Protein AF-A0A382TIU7-F1 (afdb_monomer)

Organism: NCBI:txid408172

Mean predicted aligned error: 15.97 Å

Foldseek 3Di:
DDDDDPVVVVVCCVPFVKDKWWDFDQAKAFKKWAADPNHQWDWDWDAACVADVNHHIAIWTWTWMDAHNDIDITIGGPQACVQQVLCCVQQVDRGNVCQCVRDPDDPCQVVRRMDGSHPDIDHGGDTPDIDMCTCLSVDDDPPPCVVPDPDDAFDWDKDWLPCVQVQCVLLVPDFPDRPPDTGIDIFGFHFWAFKKKAWAADPLQVVQPADQPLAGATFIDIRRHGGDDDPLSVLLNVLRVQCSVPSPRDRPPLFNHEHQDTCHHHPHIDHFHDLPDPSRPPSDIGTFGHHSNHHDRSRTD

pLDDT: mean 75.2, std 19.51, range [26.56, 97.56]

Sequence (301 aa):
GNLPGFGGRMLDKFLLGASHYRLESEGSGELFLILQNQGSFRITTENFPNGKFFVFPAAAREYMFEIGGKRHSLTVPAEFDLDMLLAKKFAGVDDLRDVPRIISQAAGFESFGRIRLSERTYKKGDVVIAFDVLLGDALFVDRMSYNFARPESGDPAVFRTAGIDEANEKLEIATGARIGEDKYYIKRLVGEPGDEMEIRVPDSIFTNGTDLRDGTPGILYRNGKPIEGVEAFRLNRERVEALAKNPEAPNSTNYPSYRAGGLLSNKSPLHIPGKTDADNPTGQNFYFAMGDNSPNSLDGR

Nearest PDB structures (foldseek):
  4p2i-assembly2_B  TM=2.806E-01  e=1.664E+00  Mus musculus
  1r8y-assembly2_G  TM=2.831E-01  e=1.980E+00  Mus musculus
  7zz3-assembly1_C  TM=2.062E-01  e=5.943E+00  Lactococcus lactis
  6skw-assembly2_BBB  TM=1.919E-01  e=6.671E+00  Legionella pneumophila 130b

Secondary structure (DSSP, 8-state):
-PPPPHHHHHHHHHHT-PEEEEEE-SSSEEEEEEPBTTBSEEEEEE-TTTSBTTTB-EEEEEEEEEETTEEEEEEEETTS-HHHHHHHHHHS-S-GGGHHHHSPPPTTTGGGTEEEEEEEEEPTT-EEEEEEE-TTTS----TTGGGTS---TT-EEEEE-TTHHHHHHHTT---SS---S--EEEEEEEE-TT-EEEEE--GGGGTTT---TT-EEEEEEETTEE--SSHHHHHHHHHHHHHHH-TT---SS----EEEBTTB-BT--EE---TT-TT-TT-----EEE-SS-S--TT--

Structure (mmCIF, N/CA/C/O backbone):
data_AF-A0A382TIU7-F1
#
_entry.id   AF-A0A382TIU7-F1
#
loop_
_atom_site.group_PDB
_atom_site.id
_atom_site.type_symbol
_atom_site.label_atom_id
_atom_site.label_alt_id
_atom_site.label_comp_id
_atom_site.label_asym_id
_atom_site.label_entity_id
_atom_site.label_seq_id
_atom_site.pdbx_PDB_ins_code
_atom_site.Cartn_x
_atom_site.Cartn_y
_atom_site.Cartn_z
_atom_site.occupancy
_atom_site.B_iso_or_equiv
_atom_site.auth_seq_id
_atom_site.auth_comp_id
_atom_site.auth_asym_id
_atom_site.auth_atom_id
_atom_site.pdbx_PDB_model_num
ATOM 1 N N . GLY A 1 1 ? -22.010 -4.975 6.156 1.00 33.16 1 GLY A N 1
ATOM 2 C CA . GLY A 1 1 ? -21.911 -6.351 5.634 1.00 33.16 1 GLY A CA 1
ATOM 3 C C . GLY A 1 1 ? -21.993 -7.313 6.797 1.00 33.16 1 GLY A C 1
ATOM 4 O O . GLY A 1 1 ? -21.501 -6.968 7.864 1.00 33.16 1 GLY A O 1
ATOM 5 N N . ASN A 1 2 ? -22.675 -8.448 6.630 1.00 32.03 2 ASN A N 1
ATOM 6 C CA . ASN A 1 2 ? -22.856 -9.447 7.688 1.00 32.03 2 ASN A CA 1
ATOM 7 C C . ASN A 1 2 ? -21.504 -9.971 8.193 1.00 32.03 2 ASN A C 1
ATOM 9 O O . ASN A 1 2 ? -20.653 -10.354 7.398 1.00 32.03 2 ASN A O 1
ATOM 13 N N . LEU A 1 3 ? -21.331 -9.977 9.516 1.00 32.97 3 LEU A N 1
ATOM 14 C CA . LEU A 1 3 ? -20.150 -10.512 10.193 1.00 32.97 3 LEU A CA 1
ATOM 15 C C . LEU A 1 3 ? -20.111 -12.046 10.063 1.00 32.97 3 LEU A C 1
ATOM 17 O O . LEU A 1 3 ? -21.148 -12.683 10.277 1.00 32.97 3 LEU A O 1
ATOM 21 N N . PRO A 1 4 ? -18.944 -12.662 9.805 1.00 36.84 4 PRO A N 1
ATOM 22 C CA . PRO A 1 4 ? -18.812 -14.112 9.824 1.00 36.84 4 PRO A CA 1
ATOM 23 C C . PRO A 1 4 ? -19.109 -14.684 11.221 1.00 36.84 4 PRO A C 1
ATOM 25 O O . PRO A 1 4 ? -18.678 -14.160 12.262 1.00 36.84 4 PRO A O 1
ATOM 28 N N . GLY A 1 5 ? -19.850 -15.795 11.247 1.00 40.91 5 GLY A N 1
ATOM 29 C CA . GLY A 1 5 ? -20.067 -16.597 12.453 1.00 40.91 5 GLY A CA 1
ATOM 30 C C . GLY A 1 5 ? -18.769 -17.231 12.969 1.00 40.91 5 GLY A C 1
ATOM 31 O O . GLY A 1 5 ? -17.744 -17.212 12.292 1.00 40.91 5 GLY A O 1
ATOM 32 N N . PHE A 1 6 ? -18.807 -17.820 14.168 1.00 37.22 6 PHE A N 1
ATOM 33 C CA . PHE A 1 6 ? -17.636 -18.422 14.829 1.00 37.22 6 PHE A CA 1
ATOM 34 C C . PHE A 1 6 ? -16.861 -19.412 13.932 1.00 37.22 6 PHE A C 1
ATOM 36 O O . PHE A 1 6 ? -15.635 -19.393 13.920 1.00 37.22 6 PHE A O 1
ATOM 43 N N . GLY A 1 7 ? -17.566 -20.210 13.119 1.00 34.44 7 GLY A N 1
ATOM 44 C CA . GLY A 1 7 ? -16.946 -21.134 12.159 1.00 34.44 7 GLY A CA 1
ATOM 45 C C . GLY A 1 7 ? -16.271 -20.453 10.961 1.00 34.44 7 GLY A C 1
ATOM 46 O O . GLY A 1 7 ? -15.216 -20.906 10.532 1.00 34.44 7 GLY A O 1
ATOM 47 N N . GLY A 1 8 ? -16.821 -19.335 10.470 1.00 37.81 8 GLY A N 1
ATOM 48 C CA . GLY A 1 8 ? -16.204 -18.546 9.394 1.00 37.81 8 GLY A CA 1
ATOM 49 C C . GLY A 1 8 ? -14.878 -17.932 9.838 1.00 37.81 8 GLY A C 1
ATOM 50 O O . GLY A 1 8 ? -13.877 -18.068 9.151 1.00 37.81 8 GLY A O 1
ATOM 51 N N . ARG A 1 9 ? -14.832 -17.413 11.072 1.00 42.81 9 ARG A N 1
ATOM 52 C CA . ARG A 1 9 ? -13.609 -16.846 11.668 1.00 42.81 9 ARG A CA 1
ATOM 53 C C . ARG A 1 9 ? -12.490 -17.871 11.849 1.00 42.81 9 ARG A C 1
ATOM 55 O O . ARG A 1 9 ? -11.323 -17.508 11.816 1.00 42.81 9 ARG A O 1
ATOM 62 N N . MET A 1 10 ? -12.819 -19.146 12.075 1.00 34.84 10 MET A N 1
ATOM 63 C CA . MET A 1 10 ? -11.805 -20.206 12.172 1.00 34.84 10 MET A CA 1
ATOM 64 C C . MET A 1 10 ? -11.241 -20.588 10.799 1.00 34.84 10 MET A C 1
ATOM 66 O O . MET A 1 10 ? -10.049 -20.867 10.703 1.00 34.84 10 MET A O 1
ATOM 70 N N . LEU A 1 11 ? -12.071 -20.560 9.751 1.00 33.12 11 LEU A N 1
ATOM 71 C CA . LEU A 1 11 ? -11.660 -20.783 8.362 1.00 33.12 11 LEU A CA 1
ATOM 72 C C . LEU A 1 11 ? -10.814 -19.621 7.824 1.00 33.12 11 LEU A C 1
ATOM 74 O O . LEU A 1 11 ? -9.735 -19.876 7.298 1.00 33.12 11 LEU A O 1
ATOM 78 N N . ASP A 1 12 ? -11.227 -18.370 8.040 1.00 38.69 12 ASP A N 1
ATOM 79 C CA . ASP A 1 12 ? -10.466 -17.172 7.642 1.00 38.69 12 ASP A CA 1
ATOM 80 C C . ASP A 1 12 ? -9.093 -17.122 8.340 1.00 38.69 12 ASP A C 1
ATOM 82 O O . ASP A 1 12 ? -8.070 -16.799 7.732 1.00 38.69 12 ASP A O 1
ATOM 86 N N . LYS A 1 13 ? -9.040 -17.550 9.607 1.00 41.19 13 LYS A N 1
ATOM 87 C CA . LYS A 1 13 ? -7.805 -17.647 10.395 1.00 41.19 13 LYS A CA 1
ATOM 88 C C . LYS A 1 13 ? -6.852 -18.753 9.917 1.00 41.19 13 LYS A C 1
ATOM 90 O O . LYS A 1 13 ? -5.644 -18.591 10.056 1.00 41.19 13 LYS A O 1
ATOM 95 N N . PHE A 1 14 ? -7.365 -19.854 9.356 1.00 35.41 14 PHE A N 1
ATOM 96 C CA . PHE A 1 14 ? -6.548 -20.971 8.848 1.00 35.41 14 PHE A CA 1
ATOM 97 C C . PHE A 1 14 ? -6.170 -20.845 7.364 1.00 35.41 14 PHE A C 1
ATOM 99 O O . PHE A 1 14 ? -5.117 -21.343 6.977 1.00 35.41 14 PHE A O 1
ATOM 106 N N . LEU A 1 15 ? -7.006 -20.204 6.540 1.00 34.53 15 LEU A N 1
ATOM 107 C CA . LEU A 1 15 ? -6.814 -20.105 5.086 1.00 34.53 15 LEU A CA 1
ATOM 108 C C . LEU A 1 15 ? -6.234 -18.757 4.629 1.00 34.53 15 LEU A C 1
ATOM 110 O O . LEU A 1 15 ? -5.548 -18.725 3.612 1.00 34.53 15 LEU A O 1
ATOM 114 N N . LEU A 1 16 ? -6.492 -17.658 5.354 1.00 39.84 16 LEU A N 1
ATOM 115 C CA . LEU A 1 16 ? -6.116 -16.290 4.948 1.00 39.84 16 LEU A CA 1
ATOM 116 C C . LEU A 1 16 ? -5.188 -15.580 5.951 1.00 39.84 16 LEU A C 1
ATOM 118 O O . LEU A 1 16 ? -4.720 -14.475 5.682 1.00 39.84 16 LEU A O 1
ATOM 122 N N . GLY A 1 17 ? -4.932 -16.187 7.117 1.00 47.62 17 GLY A N 1
ATOM 123 C CA . GLY A 1 17 ? -4.138 -15.582 8.190 1.00 47.62 17 GLY A CA 1
ATOM 124 C C . GLY A 1 17 ? -4.709 -14.247 8.694 1.00 47.62 17 GLY A C 1
ATOM 125 O O . GLY A 1 17 ? -3.966 -13.384 9.144 1.00 47.62 17 GLY A O 1
ATOM 126 N N . ALA A 1 18 ? -6.022 -14.038 8.594 1.00 52.44 18 ALA A N 1
ATOM 127 C CA . ALA A 1 18 ? -6.660 -12.810 9.052 1.00 52.44 18 ALA A CA 1
ATOM 128 C C . ALA A 1 18 ? -6.787 -12.779 10.586 1.00 52.44 18 ALA A C 1
ATOM 130 O O . ALA A 1 18 ? -7.303 -13.714 11.205 1.00 52.44 18 ALA A O 1
ATOM 131 N N . SER A 1 19 ? -6.348 -11.681 11.196 1.00 65.62 19 SER A N 1
ATOM 132 C CA . SER A 1 19 ? -6.574 -11.351 12.601 1.00 65.62 19 SER A CA 1
ATOM 133 C C . SER A 1 19 ? -7.703 -10.331 12.705 1.00 65.62 19 SER A C 1
ATOM 135 O O . SER A 1 19 ? -7.626 -9.239 12.149 1.00 65.62 19 SER A O 1
ATOM 137 N N . HIS A 1 20 ? -8.761 -10.686 13.429 1.00 69.31 20 HIS A N 1
ATOM 138 C CA . HIS A 1 20 ? -9.941 -9.841 13.594 1.00 69.31 20 HIS A CA 1
ATOM 139 C C . HIS A 1 20 ? -9.813 -8.980 14.852 1.00 69.31 20 HIS A C 1
ATOM 141 O O . HIS A 1 20 ? -9.749 -9.509 15.965 1.00 69.31 20 HIS A O 1
ATOM 147 N N . TYR A 1 21 ? -9.852 -7.662 14.687 1.00 81.56 21 TYR A N 1
ATOM 148 C CA . TYR A 1 21 ? -9.799 -6.694 15.777 1.00 81.56 21 TYR A CA 1
ATOM 149 C C . TYR A 1 21 ? -11.161 -6.051 15.957 1.00 81.56 21 TYR A C 1
ATOM 151 O O . TYR A 1 21 ? -11.836 -5.683 14.994 1.00 81.56 21 TYR A O 1
ATOM 159 N N . ARG A 1 22 ? -11.593 -5.920 17.212 1.00 83.19 22 ARG A N 1
ATOM 160 C CA . ARG A 1 22 ? -12.913 -5.390 17.542 1.00 83.19 22 ARG A CA 1
ATOM 161 C C . ARG A 1 22 ? -12.894 -4.687 18.888 1.00 83.19 22 ARG A C 1
ATOM 163 O O . ARG A 1 22 ? -12.402 -5.234 19.867 1.00 83.19 22 ARG A O 1
ATOM 170 N N . LEU A 1 23 ? -13.499 -3.508 18.926 1.00 85.94 23 LEU A N 1
ATOM 171 C CA . LEU A 1 23 ? -13.766 -2.737 20.129 1.00 85.94 23 LEU A CA 1
ATOM 172 C C . LEU A 1 23 ? -15.281 -2.601 20.291 1.00 85.94 23 LEU A C 1
ATOM 174 O O . LEU A 1 23 ? -15.938 -1.904 19.508 1.00 85.94 23 LEU A O 1
ATOM 178 N N . GLU A 1 24 ? -15.833 -3.281 21.291 1.00 88.38 24 GLU A N 1
ATOM 179 C CA . GLU A 1 24 ? -17.229 -3.126 21.696 1.00 88.38 24 GLU A CA 1
ATOM 180 C C . GLU A 1 24 ? -17.333 -2.169 22.877 1.00 88.38 24 GLU A C 1
ATOM 182 O O . GLU A 1 24 ? -16.531 -2.212 23.810 1.00 88.38 24 GLU A O 1
ATOM 187 N N . SER A 1 25 ? -18.345 -1.309 22.855 1.00 90.75 25 SER A N 1
ATOM 188 C CA . SER A 1 25 ? -18.559 -0.365 23.938 1.00 90.75 25 SER A CA 1
ATOM 189 C C . SER A 1 25 ? -19.109 -1.058 25.188 1.00 90.75 25 SER A C 1
ATOM 191 O O . SER A 1 25 ? -20.198 -1.630 25.183 1.00 90.75 25 SER A O 1
ATOM 193 N N . GLU A 1 26 ? -18.407 -0.935 26.312 1.00 93.69 26 GLU A N 1
ATOM 194 C CA . GLU A 1 26 ? -18.886 -1.419 27.622 1.00 93.69 26 GLU A CA 1
ATOM 195 C C . GLU A 1 26 ? -19.728 -0.388 28.395 1.00 93.69 26 GLU A C 1
ATOM 197 O O . GLU A 1 26 ? -20.305 -0.702 29.450 1.00 93.69 26 GLU A O 1
ATOM 202 N N . GLY A 1 27 ? -19.758 0.851 27.904 1.00 89.88 27 GLY A N 1
ATOM 203 C CA . GLY A 1 27 ? -20.474 1.996 28.463 1.00 89.88 27 GLY A CA 1
ATOM 204 C C . GLY A 1 27 ? -21.326 2.685 27.398 1.00 89.88 27 GLY A C 1
ATOM 205 O O . GLY A 1 27 ? -21.363 2.252 26.250 1.00 89.88 27 GLY A O 1
ATOM 206 N N . SER A 1 28 ? -22.032 3.750 27.770 1.00 94.94 28 SER A N 1
ATOM 207 C CA . SER A 1 28 ? -22.688 4.618 26.785 1.00 94.94 28 SER A CA 1
ATOM 208 C C . SER A 1 28 ? -22.073 6.006 26.871 1.00 94.94 28 SER A C 1
ATOM 210 O O . SER A 1 28 ? -21.989 6.560 27.965 1.00 94.94 28 SER A O 1
ATOM 212 N N . GLY A 1 29 ? -21.603 6.544 25.751 1.00 93.25 29 GLY A N 1
ATOM 213 C CA . GLY A 1 29 ? -20.874 7.807 25.724 1.00 93.25 29 GLY A CA 1
ATOM 214 C C . GLY A 1 29 ? -20.126 8.049 24.419 1.00 93.25 29 GLY A C 1
ATOM 215 O O . GLY A 1 29 ? -20.227 7.279 23.466 1.00 93.25 29 GLY A O 1
ATOM 216 N N . GLU A 1 30 ? -19.399 9.155 24.381 1.00 93.56 30 GLU A N 1
ATOM 217 C CA . GLU A 1 30 ? -18.542 9.543 23.259 1.00 93.56 30 GLU A CA 1
ATOM 218 C C . GLU A 1 30 ? -17.249 8.720 23.249 1.00 93.56 30 GLU A C 1
ATOM 220 O O . GLU A 1 30 ? -16.850 8.174 24.279 1.00 93.56 30 GLU A O 1
ATOM 225 N N . LEU A 1 31 ? -16.612 8.629 22.080 1.00 93.88 31 LEU A N 1
ATOM 226 C CA . LEU A 1 31 ? -15.366 7.892 21.888 1.00 93.88 31 LEU A CA 1
ATOM 227 C C . LEU A 1 31 ? -14.157 8.822 21.996 1.00 93.88 31 LEU A C 1
ATOM 229 O O . LEU A 1 31 ? -13.984 9.726 21.171 1.00 93.88 31 LEU A O 1
ATOM 233 N N . PHE A 1 32 ? -13.278 8.513 22.942 1.00 94.62 32 PHE A N 1
ATOM 234 C CA . PHE A 1 32 ? -11.986 9.168 23.100 1.00 94.62 32 PHE A CA 1
ATOM 235 C C . PHE A 1 32 ? -10.843 8.173 22.913 1.00 94.62 32 PHE A C 1
ATOM 237 O O . PHE A 1 32 ? -10.935 7.031 23.357 1.00 94.62 32 PHE A O 1
ATOM 244 N N . LEU A 1 33 ? -9.752 8.630 22.308 1.00 95.19 33 LEU A N 1
ATOM 245 C CA . LEU A 1 33 ? -8.437 8.007 22.396 1.00 95.19 33 LEU A CA 1
ATOM 246 C C . LEU A 1 33 ? -7.670 8.643 23.560 1.00 95.19 33 LEU A C 1
ATOM 248 O O . LEU A 1 33 ? -7.604 9.866 23.669 1.00 95.19 33 LEU A O 1
ATOM 252 N N . ILE A 1 34 ? -7.088 7.820 24.424 1.00 94.25 34 ILE A N 1
ATOM 253 C CA . ILE A 1 34 ? -6.226 8.243 25.526 1.00 94.25 34 ILE A CA 1
ATOM 254 C C . ILE A 1 34 ? -4.780 8.237 25.024 1.00 94.25 34 ILE A C 1
ATOM 256 O O . ILE A 1 34 ? -4.249 7.193 24.647 1.00 94.25 34 ILE A O 1
ATOM 260 N N . LEU A 1 35 ? -4.139 9.401 25.063 1.00 90.75 35 LEU A N 1
ATOM 261 C CA . LEU A 1 35 ? -2.729 9.572 24.750 1.00 90.75 35 LEU A CA 1
ATOM 262 C C . LEU A 1 35 ? -1.857 8.992 25.868 1.00 90.75 35 LEU A C 1
ATOM 264 O O . LEU A 1 35 ? -2.116 9.174 27.060 1.00 90.75 35 LEU A O 1
ATOM 268 N N . GLN A 1 36 ? -0.799 8.297 25.472 1.00 86.25 36 GLN A N 1
ATOM 269 C CA . GLN A 1 36 ? 0.123 7.576 26.340 1.00 86.25 36 GLN A CA 1
ATOM 270 C C . GLN A 1 36 ? 1.542 8.089 26.079 1.00 86.25 36 GLN A C 1
ATOM 272 O O . GLN A 1 36 ? 2.023 8.003 24.956 1.00 86.25 36 GLN A O 1
ATOM 277 N N . ASN A 1 37 ? 2.220 8.637 27.096 1.00 71.19 37 ASN A N 1
ATOM 278 C CA . ASN A 1 37 ? 3.602 9.144 26.997 1.00 71.19 37 ASN A CA 1
ATOM 279 C C . ASN A 1 37 ? 3.863 10.043 25.763 1.00 71.19 37 ASN A C 1
ATOM 281 O O . ASN A 1 37 ? 4.857 9.863 25.069 1.00 71.19 37 ASN A O 1
ATOM 285 N N . GLN A 1 38 ? 2.970 11.009 25.502 1.00 66.25 38 GLN A N 1
ATOM 286 C CA . GLN A 1 38 ? 2.997 11.923 24.340 1.00 66.25 38 GLN A CA 1
ATOM 287 C C . GLN A 1 38 ? 2.706 11.286 22.961 1.00 66.25 38 GLN A C 1
ATOM 289 O O . GLN A 1 38 ? 2.796 11.979 21.952 1.00 66.25 38 GLN A O 1
ATOM 294 N N . GLY A 1 39 ? 2.302 10.014 22.905 1.00 83.75 39 GLY A N 1
ATOM 295 C CA . GLY A 1 39 ? 1.850 9.326 21.691 1.00 83.75 39 GLY A CA 1
ATOM 296 C C . GLY A 1 39 ? 0.434 8.754 21.812 1.00 83.75 39 GLY A C 1
ATOM 297 O O . GLY A 1 39 ? -0.245 8.921 22.823 1.00 83.75 39 GLY A O 1
ATOM 298 N N . SER A 1 40 ? -0.023 8.066 20.772 1.00 88.56 40 SER A N 1
ATOM 299 C CA . SER A 1 40 ? -1.347 7.428 20.664 1.00 88.56 40 SER A CA 1
ATOM 300 C C . SER A 1 40 ? -1.408 6.015 21.267 1.00 88.56 40 SER A C 1
ATOM 302 O O . SER A 1 40 ? -2.490 5.522 21.593 1.00 88.56 40 SER A O 1
ATOM 304 N N . PHE A 1 41 ? -0.257 5.372 21.475 1.00 92.06 41 PHE A N 1
ATOM 305 C CA . PHE A 1 41 ? -0.140 3.994 21.953 1.00 92.06 41 PHE A CA 1
ATOM 306 C C . PHE A 1 41 ? 1.041 3.808 22.912 1.00 92.06 41 PHE A C 1
ATOM 308 O O . PHE A 1 41 ? 1.964 4.623 22.961 1.00 92.06 41 PHE A O 1
ATOM 315 N N . ARG A 1 42 ? 1.054 2.681 23.632 1.00 90.75 42 ARG A N 1
ATOM 316 C CA . ARG A 1 42 ? 2.261 2.153 24.286 1.00 90.75 42 ARG A CA 1
ATOM 317 C C . ARG A 1 42 ? 2.770 0.919 23.552 1.00 90.75 42 ARG A C 1
ATOM 319 O O . ARG A 1 42 ? 1.979 0.128 23.045 1.00 90.75 42 ARG A O 1
ATOM 326 N N . ILE A 1 43 ? 4.087 0.741 23.516 1.00 84.75 43 ILE A N 1
ATOM 327 C CA . ILE A 1 43 ? 4.688 -0.497 23.013 1.00 84.75 43 ILE A CA 1
ATOM 328 C C . ILE A 1 43 ? 4.520 -1.575 24.085 1.00 84.75 43 ILE A C 1
ATOM 330 O O . ILE A 1 43 ? 4.863 -1.367 25.249 1.00 84.75 43 ILE A O 1
ATOM 334 N N . THR A 1 44 ? 3.989 -2.720 23.680 1.00 83.19 44 THR A N 1
ATOM 335 C CA . THR A 1 44 ? 3.841 -3.922 24.496 1.00 83.19 44 THR A CA 1
ATOM 336 C C . THR A 1 44 ? 4.411 -5.130 23.751 1.00 83.19 44 THR A C 1
ATOM 338 O O . THR A 1 44 ? 4.892 -5.022 22.621 1.00 83.19 44 THR A O 1
ATOM 341 N N . THR A 1 45 ? 4.413 -6.287 24.400 1.00 78.00 45 THR A N 1
ATOM 342 C CA . THR A 1 45 ? 4.799 -7.561 23.791 1.00 78.00 45 THR A CA 1
ATOM 343 C C . THR A 1 45 ? 3.645 -8.539 23.933 1.00 78.00 45 THR A C 1
ATOM 345 O O . THR A 1 45 ? 3.230 -8.841 25.052 1.00 78.00 45 THR A O 1
ATOM 348 N N . GLU A 1 46 ? 3.126 -9.040 22.814 1.00 68.38 46 GLU A N 1
ATOM 349 C CA . GLU A 1 46 ? 2.147 -10.123 22.830 1.00 68.38 46 GLU A CA 1
ATOM 350 C C . GLU A 1 46 ? 2.859 -11.473 22.876 1.00 68.38 46 GLU A C 1
ATOM 352 O O . GLU A 1 46 ? 3.737 -11.768 22.065 1.00 68.38 46 GLU A O 1
ATOM 357 N N . ASN A 1 47 ? 2.468 -12.295 23.848 1.00 59.56 47 ASN A N 1
ATOM 358 C CA . ASN A 1 47 ? 2.909 -13.677 24.006 1.00 59.56 47 ASN A CA 1
ATOM 359 C C . ASN A 1 47 ? 1.799 -14.631 23.544 1.00 59.56 47 ASN A C 1
ATOM 361 O O . ASN A 1 47 ? 0.699 -14.204 23.192 1.00 59.56 47 ASN A O 1
ATOM 365 N N . PHE A 1 48 ? 2.071 -15.935 23.557 1.00 42.31 48 PHE A N 1
ATOM 366 C CA . PHE A 1 48 ? 1.084 -16.976 23.255 1.00 42.31 48 PHE A CA 1
ATOM 367 C C . PHE A 1 48 ? -0.295 -16.701 23.907 1.00 42.31 48 PHE A C 1
ATOM 369 O O . PHE A 1 48 ? -0.334 -16.427 25.110 1.00 42.31 48 PHE A O 1
ATOM 376 N N . PRO A 1 49 ? -1.426 -16.820 23.177 1.00 44.38 49 PRO A N 1
ATOM 377 C CA . PRO A 1 49 ? -1.558 -17.220 21.771 1.00 44.38 49 PRO A CA 1
ATOM 378 C C . PRO A 1 49 ? -1.493 -16.047 20.777 1.00 44.38 49 PRO A C 1
ATOM 380 O O . PRO A 1 49 ? -1.541 -16.279 19.578 1.00 44.38 49 PRO A O 1
ATOM 383 N N . ASN A 1 50 ? -1.403 -14.803 21.242 1.00 51.25 50 ASN A N 1
ATOM 384 C CA . ASN A 1 50 ? -1.447 -13.618 20.376 1.00 51.25 50 ASN A CA 1
ATOM 385 C C . ASN A 1 50 ? -0.060 -13.201 19.862 1.00 51.25 50 ASN A C 1
ATOM 387 O O . ASN A 1 50 ? 0.062 -12.333 19.008 1.00 51.25 50 ASN A O 1
ATOM 391 N N . GLY A 1 51 ? 0.993 -13.851 20.358 1.00 42.19 51 GLY A N 1
ATOM 392 C CA . GLY A 1 51 ? 2.335 -13.731 19.813 1.00 42.19 51 GLY A CA 1
ATOM 393 C C . GLY A 1 51 ? 2.400 -14.172 18.351 1.00 42.19 51 GLY A C 1
ATOM 394 O O . GLY A 1 51 ? 1.561 -14.915 17.834 1.00 42.19 51 GLY A O 1
ATOM 395 N N . LYS A 1 52 ? 3.450 -13.737 17.670 1.00 41.97 52 LYS A N 1
ATOM 396 C CA . LYS A 1 52 ? 3.704 -14.056 16.274 1.00 41.97 52 LYS A CA 1
ATOM 397 C C . LYS A 1 52 ? 3.737 -15.573 16.036 1.00 41.97 52 LYS A C 1
ATOM 399 O O . LYS A 1 52 ? 4.363 -16.328 16.783 1.00 41.97 52 LYS A O 1
ATOM 404 N N . PHE A 1 53 ? 3.061 -16.013 14.972 1.00 43.38 53 PHE A N 1
ATOM 405 C CA . PHE A 1 53 ? 2.833 -17.430 14.643 1.00 43.38 53 PHE A CA 1
ATOM 406 C C . PHE A 1 53 ? 2.214 -18.253 15.782 1.00 43.38 53 PHE A C 1
ATOM 408 O O . PHE A 1 53 ? 2.385 -19.467 15.813 1.00 43.38 53 PHE A O 1
ATOM 415 N N . PHE A 1 54 ? 1.515 -17.613 16.724 1.00 41.34 54 PHE A N 1
ATOM 416 C CA . PHE A 1 54 ? 0.979 -18.249 17.926 1.00 41.34 54 PHE A CA 1
ATOM 417 C C . PHE A 1 54 ? 2.053 -18.867 18.828 1.00 41.34 54 PHE A C 1
ATOM 419 O O . PHE A 1 54 ? 1.703 -19.711 19.634 1.00 41.34 54 PHE A O 1
ATOM 426 N N . VAL A 1 55 ? 3.342 -18.516 18.708 1.00 38.44 55 VAL A N 1
ATOM 427 C CA . VAL A 1 55 ? 4.428 -19.166 19.482 1.00 38.44 55 VAL A CA 1
ATOM 428 C C . VAL A 1 55 ? 5.520 -18.185 19.923 1.00 38.44 55 VAL A C 1
ATOM 430 O O . VAL A 1 55 ? 6.058 -18.330 21.019 1.00 38.44 55 VAL A O 1
ATOM 433 N N . PHE A 1 56 ? 5.837 -17.167 19.121 1.00 44.75 56 PHE A N 1
ATOM 434 C CA . PHE A 1 56 ? 6.924 -16.230 19.413 1.00 44.75 56 PHE A CA 1
ATOM 435 C C . PHE A 1 56 ? 6.398 -14.918 20.003 1.00 44.75 56 PHE A C 1
ATOM 437 O O . PHE A 1 56 ? 5.444 -14.359 19.464 1.00 44.75 56 PHE A O 1
ATOM 444 N N . PRO A 1 57 ? 7.028 -14.373 21.056 1.00 54.88 57 PRO A N 1
ATOM 445 C CA . PRO A 1 57 ? 6.752 -13.013 21.500 1.00 54.88 57 PRO A CA 1
ATOM 446 C C . PRO A 1 57 ? 6.894 -12.010 20.346 1.00 54.88 57 PRO A C 1
ATOM 448 O O . PRO A 1 57 ? 7.862 -12.077 19.584 1.00 54.88 57 PRO A O 1
ATOM 451 N N . ALA A 1 58 ? 5.942 -11.088 20.209 1.00 63.66 58 ALA A N 1
ATOM 452 C CA . ALA A 1 58 ? 5.936 -10.079 19.150 1.00 63.66 58 ALA A CA 1
ATOM 453 C C . ALA A 1 58 ? 5.701 -8.680 19.712 1.00 63.66 58 ALA A C 1
ATOM 455 O O . ALA A 1 58 ? 4.907 -8.505 20.635 1.00 63.66 58 ALA A O 1
ATOM 456 N N . ALA A 1 59 ? 6.386 -7.684 19.148 1.00 74.19 59 ALA A N 1
ATOM 457 C CA . ALA A 1 59 ? 6.110 -6.296 19.481 1.00 74.19 59 ALA A CA 1
ATOM 458 C C . ALA A 1 59 ? 4.693 -5.937 19.023 1.00 74.19 59 ALA A C 1
ATOM 460 O O . ALA A 1 59 ? 4.294 -6.239 17.900 1.00 74.19 59 ALA A O 1
ATOM 461 N N . ALA A 1 60 ? 3.958 -5.259 19.891 1.00 83.38 60 ALA A N 1
ATOM 462 C CA . ALA A 1 60 ? 2.609 -4.806 19.621 1.00 83.38 60 ALA A CA 1
ATOM 463 C C . ALA A 1 60 ? 2.425 -3.374 20.120 1.00 83.38 60 ALA A C 1
ATOM 465 O O . ALA A 1 60 ? 3.158 -2.892 20.989 1.00 83.38 60 ALA A O 1
ATOM 466 N N . ARG A 1 61 ? 1.439 -2.684 19.562 1.00 88.62 61 ARG A N 1
ATOM 467 C CA . ARG A 1 61 ? 1.000 -1.367 20.016 1.00 88.62 61 ARG A CA 1
ATOM 468 C C . ARG A 1 61 ? -0.326 -1.523 20.724 1.00 88.62 61 ARG A C 1
ATOM 470 O O . ARG A 1 61 ? -1.269 -2.086 20.176 1.00 88.62 61 ARG A O 1
ATOM 477 N N . GLU A 1 62 ? -0.398 -1.019 21.943 1.00 93.88 62 GLU A N 1
ATOM 478 C CA . GLU A 1 62 ? -1.626 -1.013 22.718 1.00 93.88 62 GLU A CA 1
ATOM 479 C C . GLU A 1 62 ? -2.209 0.390 22.787 1.00 93.88 62 GLU A C 1
ATOM 481 O O . GLU A 1 62 ? -1.592 1.330 23.300 1.00 93.88 62 GLU A O 1
ATOM 486 N N . TYR A 1 63 ? -3.433 0.493 22.291 1.00 95.06 63 TYR A N 1
ATOM 487 C CA . TYR A 1 63 ? -4.230 1.699 22.252 1.00 95.06 63 TYR A CA 1
ATOM 488 C C . TYR A 1 63 ? -5.267 1.670 23.356 1.00 95.06 63 TYR A C 1
ATOM 490 O O . TYR A 1 63 ? -5.940 0.661 23.566 1.00 95.06 63 TYR A O 1
ATOM 498 N N . MET A 1 64 ? -5.421 2.803 24.032 1.00 96.38 64 MET A N 1
ATOM 499 C CA . MET A 1 64 ? -6.386 2.959 25.105 1.00 96.38 64 MET A CA 1
ATOM 500 C C . MET A 1 64 ? -7.489 3.908 24.669 1.00 96.38 64 MET A C 1
ATOM 502 O O . MET A 1 64 ? -7.230 5.060 24.342 1.00 96.38 64 MET A O 1
ATOM 506 N N . PHE A 1 65 ? -8.725 3.438 24.708 1.00 95.75 65 PHE A N 1
ATOM 507 C CA . PHE A 1 65 ? -9.913 4.226 24.419 1.00 95.75 65 PHE A CA 1
ATOM 508 C C . PHE A 1 65 ? -10.704 4.474 25.698 1.00 95.75 65 PHE A C 1
ATOM 510 O O . PHE A 1 65 ? -10.601 3.714 26.662 1.00 95.75 65 PHE A O 1
ATOM 517 N N . GLU A 1 66 ? -11.514 5.526 25.705 1.00 94.38 66 GLU A N 1
ATOM 518 C CA . GLU A 1 66 ? -12.544 5.738 26.716 1.00 94.38 66 GLU A CA 1
ATOM 519 C C . GLU A 1 66 ? -13.906 5.917 26.053 1.00 94.38 66 GLU A C 1
ATOM 521 O O . GLU A 1 66 ? -14.046 6.722 25.131 1.00 94.38 66 GLU A O 1
ATOM 526 N N . ILE A 1 67 ? -14.906 5.181 26.544 1.00 94.44 67 ILE A N 1
ATOM 527 C CA . ILE A 1 67 ? -16.298 5.300 26.108 1.00 94.44 67 ILE A CA 1
ATOM 528 C C . ILE A 1 67 ? -17.216 5.296 27.323 1.00 94.44 67 ILE A C 1
ATOM 530 O O . ILE A 1 67 ? -17.294 4.314 28.067 1.00 94.44 67 ILE A O 1
ATOM 534 N N . GLY A 1 68 ? -17.915 6.411 27.542 1.00 89.62 68 GLY A N 1
ATOM 535 C CA . GLY A 1 68 ? -18.820 6.562 28.687 1.00 89.62 68 GLY A CA 1
ATOM 536 C C . GLY A 1 68 ? -18.117 6.395 30.038 1.00 89.62 68 GLY A C 1
ATOM 537 O O . GLY A 1 68 ? -18.655 5.740 30.930 1.00 89.62 68 GLY A O 1
ATOM 538 N N . GLY A 1 69 ? -16.886 6.906 30.161 1.00 89.50 69 GLY A N 1
ATOM 539 C CA . GLY A 1 69 ? -16.062 6.820 31.374 1.00 89.50 69 GLY A CA 1
ATOM 540 C C . GLY A 1 69 ? -15.403 5.459 31.623 1.00 89.50 69 GLY A C 1
ATOM 541 O O . GLY A 1 69 ? -14.690 5.299 32.613 1.00 89.50 69 GLY A O 1
ATOM 542 N N . LYS A 1 70 ? -15.612 4.469 30.748 1.00 94.44 70 LYS A N 1
ATOM 543 C CA . LYS A 1 70 ? -14.942 3.165 30.821 1.00 94.44 70 LYS A CA 1
ATOM 544 C C . LYS A 1 70 ? -13.782 3.096 29.849 1.00 94.44 70 LYS A C 1
ATOM 546 O O . LYS A 1 70 ? -13.914 3.561 28.723 1.00 94.44 70 LYS A O 1
ATOM 551 N N . ARG A 1 71 ? -12.680 2.485 30.284 1.00 95.19 71 ARG A N 1
ATOM 552 C CA . ARG A 1 71 ? -11.489 2.276 29.460 1.00 95.19 71 ARG A CA 1
ATOM 553 C C . ARG A 1 71 ? -11.589 0.980 28.667 1.00 95.19 71 ARG A C 1
ATOM 555 O O . ARG A 1 71 ? -11.969 -0.043 29.228 1.00 95.19 71 ARG A O 1
ATOM 562 N N . HIS A 1 72 ? -11.150 1.021 27.417 1.00 95.25 72 HIS A N 1
ATOM 563 C CA . HIS A 1 72 ? -11.058 -0.130 26.524 1.00 95.25 72 HIS A CA 1
ATOM 564 C C . HIS A 1 72 ? -9.653 -0.206 25.944 1.00 95.25 72 HIS A C 1
ATOM 566 O O . HIS A 1 72 ? -9.085 0.824 25.594 1.00 95.25 72 HIS A O 1
ATOM 572 N N . SER A 1 73 ? -9.099 -1.409 25.835 1.00 94.62 73 SER A N 1
ATOM 573 C CA . SER A 1 73 ? -7.798 -1.629 25.204 1.00 94.62 73 SER A CA 1
ATOM 574 C C . SER A 1 73 ? -7.987 -2.296 23.846 1.00 94.62 73 SER A C 1
ATOM 576 O O . SER A 1 73 ? -8.831 -3.184 23.702 1.00 94.62 73 SER A O 1
ATOM 578 N N . LEU A 1 74 ? -7.211 -1.863 22.856 1.00 91.06 74 LEU A N 1
ATOM 579 C CA . LEU A 1 74 ? -7.037 -2.575 21.597 1.00 91.06 74 LEU A CA 1
ATOM 580 C C . LEU A 1 74 ? -5.545 -2.723 21.328 1.00 91.06 74 LEU A C 1
ATOM 582 O O . LEU A 1 74 ? -4.830 -1.735 21.155 1.00 91.06 74 LEU A O 1
ATOM 586 N N . THR A 1 75 ? -5.080 -3.962 21.292 1.00 90.69 75 THR A N 1
ATOM 587 C CA . THR A 1 75 ? -3.702 -4.292 20.939 1.00 90.69 75 THR A CA 1
ATOM 588 C C . THR A 1 75 ? -3.657 -4.706 19.480 1.00 90.69 75 THR A C 1
ATOM 590 O O . THR A 1 75 ? -4.501 -5.483 19.050 1.00 90.69 75 THR A O 1
ATOM 593 N N . VAL A 1 76 ? -2.710 -4.162 18.721 1.00 81.88 76 VAL A N 1
ATOM 594 C CA . VAL A 1 76 ? -2.472 -4.471 17.303 1.00 81.88 76 VAL A CA 1
ATOM 595 C C . VAL A 1 76 ? -0.980 -4.751 17.079 1.00 81.88 76 VAL A C 1
ATOM 597 O O . VAL A 1 76 ? -0.164 -4.309 17.896 1.00 81.88 76 VAL A O 1
ATOM 600 N N . PRO A 1 77 ? -0.586 -5.445 15.996 1.00 78.38 77 PRO A N 1
ATOM 601 C CA . PRO A 1 77 ? 0.822 -5.638 15.652 1.00 78.38 77 PRO A CA 1
ATOM 602 C C . PRO A 1 77 ? 1.546 -4.292 15.546 1.00 78.38 77 PRO A C 1
ATOM 604 O O . PRO A 1 77 ? 0.948 -3.293 15.141 1.00 78.38 77 PRO A O 1
ATOM 607 N N . ALA A 1 78 ? 2.822 -4.228 15.934 1.00 76.62 78 ALA A N 1
ATOM 608 C CA . ALA A 1 78 ? 3.544 -2.955 16.003 1.00 76.62 78 ALA A CA 1
ATOM 609 C C . ALA A 1 78 ? 3.757 -2.271 14.644 1.00 76.62 78 ALA A C 1
ATOM 611 O O . ALA A 1 78 ? 4.042 -1.074 14.591 1.00 76.62 78 ALA A O 1
ATOM 612 N N . GLU A 1 79 ? 3.639 -3.032 13.570 1.00 66.19 79 GLU A N 1
ATOM 613 C CA . GLU A 1 79 ? 3.701 -2.610 12.180 1.00 66.19 79 GLU A CA 1
ATOM 614 C C . GLU A 1 79 ? 2.364 -2.078 11.646 1.00 66.19 79 GLU A C 1
ATOM 616 O O . GLU A 1 79 ? 2.358 -1.358 10.651 1.00 66.19 79 GLU A O 1
ATOM 621 N N . PHE A 1 80 ? 1.242 -2.379 12.308 1.00 72.69 80 PHE A N 1
ATOM 622 C CA . PHE A 1 80 ? -0.073 -1.930 11.867 1.00 72.69 80 PHE A CA 1
ATOM 623 C C . PHE A 1 80 ? -0.314 -0.465 12.253 1.00 72.69 80 PHE A C 1
ATOM 625 O O . PHE A 1 80 ? -0.287 -0.097 13.433 1.00 72.69 80 PHE A O 1
ATOM 632 N N . ASP A 1 81 ? -0.581 0.378 11.254 1.00 77.88 81 ASP A N 1
ATOM 633 C CA . ASP A 1 81 ? -0.828 1.807 11.446 1.00 77.88 81 ASP A CA 1
ATOM 634 C C . ASP A 1 81 ? -2.293 2.085 11.819 1.00 77.88 81 ASP A C 1
ATOM 636 O O . ASP A 1 81 ? -3.123 2.510 11.007 1.00 77.88 81 ASP A O 1
ATOM 640 N N . LEU A 1 82 ? -2.627 1.815 13.084 1.00 84.69 82 LEU A N 1
ATOM 641 C CA . LEU A 1 82 ? -3.957 2.117 13.603 1.00 84.69 82 LEU A CA 1
ATOM 642 C C . LEU A 1 82 ? -4.208 3.635 13.694 1.00 84.69 82 LEU A C 1
ATOM 644 O O . LEU A 1 82 ? -5.364 4.042 13.614 1.00 84.69 82 LEU A O 1
ATOM 648 N N . ASP A 1 83 ? -3.174 4.477 13.793 1.00 86.19 83 ASP A N 1
ATOM 649 C CA . ASP A 1 83 ? -3.322 5.941 13.846 1.00 86.19 83 ASP A CA 1
ATOM 650 C C . ASP A 1 83 ? -3.966 6.461 12.562 1.00 86.19 83 ASP A C 1
ATOM 652 O O . ASP A 1 83 ? -4.998 7.136 12.622 1.00 86.19 83 ASP A O 1
ATOM 656 N N . MET A 1 84 ? -3.410 6.079 11.408 1.00 79.31 84 MET A N 1
ATOM 657 C CA . MET A 1 84 ? -3.952 6.430 10.094 1.00 79.31 84 MET A CA 1
ATOM 658 C C . MET A 1 84 ? -5.373 5.880 9.909 1.00 79.31 84 MET A C 1
ATOM 660 O O . MET A 1 84 ? -6.258 6.589 9.425 1.00 79.31 84 MET A O 1
ATOM 664 N N . LEU A 1 85 ? -5.638 4.633 10.325 1.00 82.69 85 LEU A N 1
ATOM 665 C CA . LEU A 1 85 ? -6.980 4.046 10.222 1.00 82.69 85 LEU A CA 1
ATOM 666 C C . LEU A 1 85 ? -8.006 4.835 11.044 1.00 82.69 85 LEU A C 1
ATOM 668 O O . LEU A 1 85 ? -9.110 5.100 10.560 1.00 82.69 85 LEU A O 1
ATOM 672 N N . LEU A 1 86 ? -7.660 5.213 12.278 1.00 87.62 86 LEU A N 1
ATOM 673 C CA . LEU A 1 86 ? -8.524 6.014 13.145 1.00 87.62 86 LEU A CA 1
ATOM 674 C C . LEU A 1 86 ? -8.761 7.405 12.548 1.00 87.62 86 LEU A C 1
ATOM 676 O O . LEU A 1 86 ? -9.915 7.827 12.447 1.00 87.62 86 LEU A O 1
ATOM 680 N N . ALA A 1 87 ? -7.699 8.085 12.113 1.00 80.69 87 ALA A N 1
ATOM 681 C CA . ALA A 1 87 ? -7.767 9.409 11.499 1.00 80.69 87 ALA A CA 1
ATOM 682 C C . ALA A 1 87 ? -8.692 9.414 10.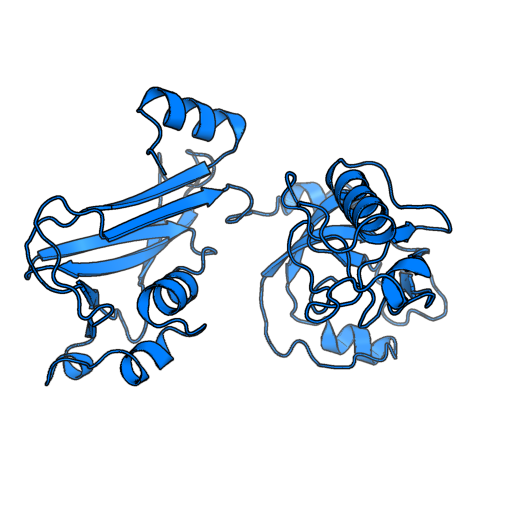273 1.00 80.69 87 ALA A C 1
ATOM 684 O O . ALA A 1 87 ? -9.643 10.201 10.191 1.00 80.69 87 ALA A O 1
ATOM 685 N N . LYS A 1 88 ? -8.501 8.444 9.377 1.00 74.12 88 LYS A N 1
ATOM 686 C CA . LYS A 1 88 ? -9.269 8.322 8.140 1.00 74.12 88 LYS A CA 1
ATOM 687 C C . LYS A 1 88 ? -10.724 7.968 8.397 1.00 74.12 88 LYS A C 1
ATOM 689 O O . LYS A 1 88 ? -11.621 8.571 7.815 1.00 74.12 88 LYS A O 1
ATOM 694 N N . LYS A 1 89 ? -10.976 7.017 9.300 1.00 83.25 89 LYS A N 1
ATOM 695 C CA . LYS A 1 89 ? -12.334 6.576 9.634 1.00 83.25 89 LYS A CA 1
ATOM 696 C C . LYS A 1 89 ? -13.168 7.690 10.257 1.00 83.25 89 LYS A C 1
ATOM 698 O O . LYS A 1 89 ? -14.362 7.776 9.980 1.00 83.25 89 LYS A O 1
ATOM 703 N N . PHE A 1 90 ? -12.572 8.467 11.154 1.00 88.62 90 PHE A N 1
ATOM 704 C CA . PHE A 1 90 ? -13.334 9.364 12.010 1.00 88.62 90 PHE A CA 1
ATOM 705 C C . PHE A 1 90 ? -13.302 10.828 11.576 1.00 88.62 90 PHE A C 1
ATOM 707 O O . PHE A 1 90 ? -14.269 11.538 11.835 1.00 88.62 90 PHE A O 1
ATOM 714 N N . ALA A 1 91 ? -12.241 11.261 10.897 1.00 85.88 91 ALA A N 1
ATOM 715 C CA . ALA A 1 91 ? -12.070 12.640 10.449 1.00 85.88 91 ALA A CA 1
ATOM 716 C C . ALA A 1 91 ? -11.788 12.766 8.940 1.00 85.88 91 ALA A C 1
ATOM 718 O O . ALA A 1 91 ? -11.761 13.880 8.429 1.00 85.88 91 ALA A O 1
ATOM 719 N N . GLY A 1 92 ? -11.600 11.658 8.210 1.00 81.38 92 GLY A N 1
ATOM 720 C CA . GLY A 1 92 ? -11.312 11.697 6.771 1.00 81.38 92 GLY A CA 1
ATOM 721 C C . GLY A 1 92 ? -9.940 12.285 6.424 1.00 81.38 92 GLY A C 1
ATOM 722 O O . GLY A 1 92 ? -9.749 12.742 5.302 1.00 81.38 92 GLY A O 1
ATOM 723 N N . VAL A 1 93 ? -9.007 12.284 7.378 1.00 75.44 93 VAL A N 1
ATOM 724 C CA . VAL A 1 93 ? -7.631 12.790 7.240 1.00 75.44 93 VAL A CA 1
ATOM 725 C C . VAL A 1 93 ? -6.630 11.646 7.397 1.00 75.44 93 VAL A C 1
ATOM 727 O O . VAL A 1 93 ? -6.966 10.611 7.970 1.00 75.44 93 VAL A O 1
ATOM 730 N N . ASP A 1 94 ? -5.406 11.822 6.904 1.00 75.94 94 ASP A N 1
ATOM 731 C CA . ASP A 1 94 ? -4.387 10.762 6.920 1.00 75.94 94 ASP A CA 1
ATOM 732 C C . ASP A 1 94 ? -3.517 10.763 8.196 1.00 75.94 94 ASP A C 1
ATOM 734 O O . ASP A 1 94 ? -2.807 9.793 8.448 1.00 75.94 94 ASP A O 1
ATOM 738 N N . ASP A 1 95 ? -3.597 11.806 9.033 1.00 78.75 95 ASP A N 1
ATOM 739 C CA . ASP A 1 95 ? -2.817 11.938 10.271 1.00 78.75 95 ASP A CA 1
ATOM 740 C C . ASP A 1 95 ? -3.718 12.154 11.498 1.00 78.75 95 ASP A C 1
ATOM 742 O O . ASP A 1 95 ? -4.584 13.031 11.534 1.00 78.75 95 ASP A O 1
ATOM 746 N N . LEU A 1 96 ? -3.485 11.373 12.553 1.00 85.00 96 LEU A N 1
ATOM 747 C CA . LEU A 1 96 ? -4.223 11.461 13.812 1.00 85.00 96 LEU A CA 1
ATOM 748 C C . LEU A 1 96 ? -4.091 12.841 14.486 1.00 85.00 96 LEU A C 1
ATOM 750 O O . LEU A 1 96 ? -5.013 13.285 15.172 1.00 85.00 96 LEU A O 1
ATOM 754 N N . ARG A 1 97 ? -2.977 13.548 14.262 1.00 87.38 97 ARG A N 1
ATOM 755 C CA . ARG A 1 97 ? -2.721 14.905 14.777 1.00 87.38 97 ARG A CA 1
ATOM 756 C C . ARG A 1 97 ? -3.642 15.960 14.166 1.00 87.38 97 ARG A C 1
ATOM 758 O O . ARG A 1 97 ? -3.792 17.033 14.746 1.00 87.38 97 ARG A O 1
ATOM 765 N N . ASP A 1 98 ? -4.263 15.662 13.026 1.00 85.62 98 ASP A N 1
ATOM 766 C CA . ASP A 1 98 ? -5.218 16.550 12.364 1.00 85.62 98 ASP A CA 1
ATOM 767 C C . ASP A 1 98 ? -6.654 16.350 12.853 1.00 85.62 98 ASP A C 1
ATOM 769 O O . ASP A 1 98 ? -7.496 17.223 12.642 1.00 85.62 98 ASP A O 1
ATOM 773 N N . VAL A 1 99 ? -6.947 15.257 13.567 1.00 89.62 99 VAL A N 1
ATOM 774 C CA . VAL A 1 99 ? -8.300 14.966 14.072 1.00 89.62 99 VAL A CA 1
ATOM 775 C C . VAL A 1 99 ? -8.883 16.120 14.898 1.00 89.62 99 VAL A C 1
ATOM 777 O O . VAL A 1 99 ? -10.026 16.489 14.623 1.00 89.62 99 VAL A O 1
ATOM 780 N N . PRO A 1 100 ? -8.153 16.767 15.832 1.00 90.00 100 PRO A N 1
ATOM 781 C CA . PRO A 1 100 ? -8.683 17.910 16.578 1.00 90.00 100 PRO A CA 1
ATOM 782 C C . PRO A 1 100 ? -9.090 19.122 15.732 1.00 90.00 100 PRO A C 1
ATOM 784 O O . PRO A 1 100 ? -9.869 19.953 16.191 1.00 90.00 100 PRO A O 1
ATOM 787 N N . ARG A 1 101 ? -8.581 19.236 14.497 1.00 87.69 101 ARG A N 1
ATOM 788 C CA . ARG A 1 101 ? -8.953 20.310 13.561 1.00 87.69 101 ARG A CA 1
ATOM 789 C C . ARG A 1 101 ? -10.303 20.056 12.893 1.00 87.69 101 ARG A C 1
ATOM 791 O O . ARG A 1 101 ? -10.934 21.004 12.436 1.00 87.69 101 ARG A O 1
ATOM 798 N N . ILE A 1 102 ? -10.716 18.792 12.816 1.00 91.69 102 ILE A N 1
ATOM 799 C CA . ILE A 1 102 ? -11.941 18.353 12.138 1.00 91.69 102 ILE A CA 1
ATOM 800 C C . ILE A 1 102 ? -13.048 18.037 13.143 1.00 91.69 102 ILE A C 1
ATOM 802 O O . ILE A 1 102 ? -14.205 18.382 12.926 1.00 91.69 102 ILE A O 1
ATOM 806 N N . ILE A 1 103 ? -12.694 17.384 14.248 1.00 91.19 103 ILE A N 1
ATOM 807 C CA . ILE A 1 103 ? -13.621 16.951 15.289 1.00 91.19 103 ILE A CA 1
ATOM 808 C C . ILE A 1 103 ? -13.490 17.889 16.478 1.00 91.19 103 ILE A C 1
ATOM 810 O O . ILE A 1 103 ? -12.407 18.018 17.052 1.00 91.19 103 ILE A O 1
ATOM 814 N N . SER A 1 104 ? -14.599 18.513 16.884 1.00 89.50 104 SER A N 1
ATOM 815 C CA . SER A 1 104 ? -14.586 19.442 18.011 1.00 89.50 104 SER A CA 1
ATOM 816 C C . SER A 1 104 ? -14.193 18.724 19.300 1.00 89.50 104 SER A C 1
ATOM 818 O O . SER A 1 104 ? -14.864 17.795 19.763 1.00 89.50 104 SER A O 1
ATOM 820 N N . GLN A 1 105 ? -13.127 19.203 19.929 1.00 89.19 105 GLN A N 1
ATOM 821 C CA . GLN A 1 105 ? -12.654 18.669 21.198 1.00 89.19 105 GLN A CA 1
ATOM 822 C C . GLN A 1 105 ? -13.466 19.257 22.354 1.00 89.19 105 GLN A C 1
ATOM 824 O O . GLN A 1 105 ? -13.778 20.448 22.381 1.00 89.19 105 GLN A O 1
ATOM 829 N N . ALA A 1 106 ? -13.841 18.417 23.317 1.00 74.75 106 ALA A N 1
ATOM 830 C CA . ALA A 1 106 ? -14.510 18.892 24.522 1.00 74.75 106 ALA A CA 1
ATOM 831 C C . ALA A 1 106 ? -13.527 19.720 25.370 1.00 74.75 106 ALA A C 1
ATOM 833 O O . ALA A 1 106 ? -12.352 19.366 25.502 1.00 74.75 106 ALA A O 1
ATOM 834 N N . ALA A 1 107 ? -14.004 20.825 25.951 1.00 70.19 107 ALA A N 1
ATOM 835 C CA . ALA A 1 107 ? -13.163 21.744 26.716 1.00 70.19 107 ALA A CA 1
ATOM 836 C C . ALA A 1 107 ? -12.385 21.008 27.825 1.00 70.19 107 ALA A C 1
ATOM 838 O O . ALA A 1 107 ? -12.965 20.285 28.634 1.00 70.19 107 ALA A O 1
ATOM 839 N N . GLY A 1 108 ? -11.061 21.189 27.843 1.00 66.38 108 GLY A N 1
ATOM 840 C CA . GLY A 1 108 ? -10.146 20.583 28.816 1.00 66.38 108 GLY A CA 1
ATOM 841 C C . GLY A 1 108 ? -9.612 19.191 28.454 1.00 66.38 108 GLY A C 1
ATOM 842 O O . GLY A 1 108 ? -8.615 18.780 29.036 1.00 66.38 108 GLY A O 1
ATOM 843 N N . PHE A 1 109 ? -10.194 18.469 27.489 1.00 65.81 109 PHE A N 1
ATOM 844 C CA . PHE A 1 109 ? -9.802 17.077 27.211 1.00 65.81 109 PHE A CA 1
ATOM 845 C C . PHE A 1 109 ? -8.413 16.927 26.577 1.00 65.81 109 PHE A C 1
ATOM 847 O O . PHE A 1 109 ? -7.685 16.010 26.964 1.00 65.81 109 PHE A O 1
ATOM 854 N N . GLU A 1 110 ? -7.998 17.848 25.702 1.00 60.06 110 GLU A N 1
ATOM 855 C CA . GLU A 1 110 ? -6.638 17.832 25.140 1.00 60.06 110 GLU A CA 1
ATOM 856 C C . GLU A 1 110 ? -5.569 17.939 26.241 1.00 60.06 110 GLU A C 1
ATOM 858 O O . GLU A 1 110 ? -4.565 17.229 26.220 1.00 60.06 110 GLU A O 1
ATOM 863 N N . SER A 1 111 ? -5.825 18.751 27.274 1.00 60.12 111 SER A N 1
ATOM 864 C CA . SER A 1 111 ? -4.924 18.923 28.421 1.00 60.12 111 SER A CA 1
ATOM 865 C C . SER A 1 111 ? -4.855 17.693 29.336 1.00 60.12 111 SER A C 1
ATOM 867 O O . SER A 1 111 ? -3.880 17.537 30.067 1.00 60.12 111 SER A O 1
ATOM 869 N N . PHE A 1 112 ? -5.850 16.799 29.287 1.00 67.81 112 PHE A N 1
ATOM 870 C CA . PHE A 1 112 ? -5.867 15.539 30.041 1.00 67.81 112 PHE A CA 1
ATOM 871 C C . PHE A 1 112 ? -5.295 14.351 29.254 1.00 67.81 112 PHE A C 1
ATOM 873 O O . PHE A 1 112 ? -5.445 13.205 29.684 1.00 67.81 112 PHE A O 1
ATOM 880 N N . GLY A 1 113 ? -4.658 14.603 28.105 1.00 85.88 113 GLY A N 1
ATOM 881 C CA . GLY A 1 113 ? -4.099 13.551 27.261 1.00 85.88 113 GLY A CA 1
ATOM 882 C C . GLY A 1 113 ? -5.188 12.706 26.607 1.00 85.88 113 GLY A C 1
ATOM 883 O O . GLY A 1 113 ? -5.092 11.482 26.594 1.00 85.88 113 GLY A O 1
ATOM 884 N N . ARG A 1 114 ? -6.262 13.331 26.115 1.00 89.50 114 ARG A N 1
ATOM 885 C CA . ARG A 1 114 ? -7.355 12.646 25.415 1.00 89.50 114 ARG A CA 1
ATOM 886 C C . ARG A 1 114 ? -7.707 13.383 24.133 1.00 89.50 114 ARG A C 1
ATOM 888 O O . ARG A 1 114 ? -7.785 14.606 24.136 1.00 89.50 114 ARG A O 1
ATOM 895 N N . ILE A 1 115 ? -7.993 12.630 23.077 1.00 91.81 115 ILE A N 1
ATOM 896 C CA . ILE A 1 115 ? -8.514 13.152 21.812 1.00 91.81 115 ILE A CA 1
ATOM 897 C C . ILE A 1 115 ? -9.887 12.536 21.571 1.00 91.81 115 ILE A C 1
ATOM 899 O O . ILE A 1 115 ? -10.040 11.314 21.568 1.00 91.81 115 ILE A O 1
ATOM 903 N N . ARG A 1 116 ? -10.900 13.371 21.359 1.00 93.69 116 ARG A N 1
ATOM 904 C CA . ARG A 1 116 ? -12.215 12.938 20.895 1.00 93.69 116 ARG A CA 1
ATOM 905 C C . ARG A 1 116 ? -12.103 12.519 19.436 1.00 93.69 116 ARG A C 1
ATOM 907 O O . ARG A 1 116 ? -11.741 13.331 18.588 1.00 93.69 116 ARG A O 1
ATOM 914 N N . LEU A 1 117 ? -12.444 11.264 19.156 1.00 92.69 117 LEU A N 1
ATOM 915 C CA . LEU A 1 117 ? -12.427 10.728 17.797 1.00 92.69 117 LEU A CA 1
ATOM 916 C C . LEU A 1 117 ? -13.760 10.955 17.084 1.00 92.69 117 LEU A C 1
ATOM 918 O O . LEU A 1 117 ? -13.777 11.123 15.880 1.00 92.69 117 LEU A O 1
ATOM 922 N N . SER A 1 118 ? -14.893 10.967 17.788 1.00 87.38 118 SER A N 1
ATOM 923 C CA . SER A 1 118 ? -16.202 11.091 17.139 1.00 87.38 118 SER A CA 1
ATOM 924 C C . SER A 1 118 ? -17.167 11.954 17.937 1.00 87.38 118 SER A C 1
ATOM 926 O O . SER A 1 118 ? -17.218 11.882 19.167 1.00 87.38 118 SER A O 1
ATOM 928 N N . GLU A 1 119 ? -17.991 12.725 17.226 1.00 85.50 119 GLU A N 1
ATOM 929 C CA . GLU A 1 119 ? -19.106 13.450 17.835 1.00 85.50 119 GLU A CA 1
ATOM 930 C C . GLU A 1 119 ? -20.281 12.535 18.204 1.00 85.50 119 GLU A C 1
ATOM 932 O O . GLU A 1 119 ? -21.120 12.881 19.033 1.00 85.50 119 GLU A O 1
ATOM 937 N N . ARG A 1 120 ? -20.304 11.322 17.644 1.00 87.56 120 ARG A N 1
ATOM 938 C CA . ARG A 1 120 ? -21.334 10.322 17.905 1.00 87.56 120 ARG A CA 1
ATOM 939 C C . ARG A 1 120 ? -21.246 9.779 19.333 1.00 87.56 120 ARG A C 1
ATOM 941 O O . ARG A 1 120 ? -20.180 9.395 19.811 1.00 87.56 120 ARG A O 1
ATOM 948 N N . THR A 1 121 ? -22.408 9.627 19.963 1.00 91.88 121 THR A N 1
ATOM 949 C CA . THR A 1 121 ? -22.578 8.845 21.192 1.00 91.88 121 THR A CA 1
ATOM 950 C C . THR A 1 121 ? -22.843 7.374 20.861 1.00 91.88 121 THR A C 1
ATOM 952 O O . THR A 1 121 ? -23.738 7.055 20.074 1.00 91.88 121 THR A O 1
ATOM 955 N N . TYR A 1 122 ? -22.086 6.477 21.486 1.00 91.19 122 TYR A N 1
ATOM 956 C CA . TYR A 1 122 ? -22.251 5.027 21.396 1.00 91.19 122 TYR A CA 1
ATOM 957 C C . TYR A 1 122 ? -23.058 4.500 22.581 1.00 91.19 122 TYR A C 1
ATOM 959 O O . TYR A 1 122 ? -23.010 5.062 23.678 1.00 91.19 122 TYR A O 1
ATOM 967 N N . LYS A 1 123 ? -23.796 3.412 22.370 1.00 93.94 123 LYS A N 1
ATOM 968 C CA . LYS A 1 123 ? -24.494 2.659 23.417 1.00 93.94 123 LYS A CA 1
ATOM 969 C C . LYS A 1 123 ? -23.670 1.446 23.836 1.00 93.94 123 LYS A C 1
ATOM 971 O O . LYS A 1 123 ? -22.858 0.931 23.071 1.00 93.94 123 LYS A O 1
ATOM 976 N N . LYS A 1 124 ? -23.917 0.946 25.047 1.00 93.88 124 LYS A N 1
ATOM 977 C CA . LYS A 1 124 ? -23.339 -0.327 25.499 1.00 93.88 124 LYS A CA 1
ATOM 978 C C . LYS A 1 124 ? -23.699 -1.452 24.514 1.00 93.88 124 LYS A C 1
ATOM 980 O O . LYS A 1 124 ? -24.874 -1.643 24.215 1.00 93.88 124 LYS A O 1
ATOM 985 N N . GLY A 1 125 ? -22.694 -2.205 24.072 1.00 86.31 125 GLY A N 1
ATOM 986 C CA . GLY A 1 125 ? -22.801 -3.273 23.076 1.00 86.31 125 GLY A CA 1
ATOM 987 C C . GLY A 1 125 ? -22.568 -2.820 21.631 1.00 86.31 125 GLY A C 1
ATOM 988 O O . GLY A 1 125 ? -22.449 -3.671 20.752 1.00 86.31 125 GLY A O 1
ATOM 989 N N . ASP A 1 126 ? -22.468 -1.512 21.367 1.00 84.81 126 ASP A N 1
ATOM 990 C CA . ASP A 1 126 ? -22.153 -1.024 20.025 1.00 84.81 126 ASP A CA 1
ATOM 991 C C . ASP A 1 126 ? -20.736 -1.438 19.619 1.00 84.81 126 ASP A C 1
ATOM 993 O O . ASP A 1 126 ? -19.787 -1.336 20.398 1.00 84.81 126 ASP A O 1
ATOM 997 N N . VAL A 1 127 ? -20.586 -1.848 18.361 1.00 86.50 127 VAL A N 1
ATOM 998 C CA . VAL A 1 127 ? -19.279 -2.076 17.742 1.00 86.50 127 VAL A CA 1
ATOM 999 C C . VAL A 1 127 ? -18.749 -0.748 17.237 1.00 86.50 127 VAL A C 1
ATOM 1001 O O . VAL A 1 127 ? -19.291 -0.161 16.300 1.00 86.50 127 VAL A O 1
ATOM 1004 N N . VAL A 1 128 ? -17.682 -0.277 17.861 1.00 87.06 128 VAL A N 1
ATOM 1005 C CA . VAL A 1 128 ? -17.140 1.064 17.636 1.00 87.06 128 VAL A CA 1
ATOM 1006 C C . VAL A 1 128 ? -16.031 1.006 16.595 1.00 87.06 128 VAL A C 1
ATOM 1008 O O . VAL A 1 128 ? -15.998 1.774 15.629 1.00 87.06 128 VAL A O 1
ATOM 1011 N N . ILE A 1 129 ? -15.142 0.028 16.751 1.00 85.31 129 ILE A N 1
ATOM 1012 C CA . ILE A 1 129 ? -14.048 -0.278 15.835 1.00 85.31 129 ILE A CA 1
ATOM 1013 C C . ILE A 1 129 ? -14.134 -1.767 15.521 1.00 85.31 129 ILE A C 1
ATOM 1015 O O . ILE A 1 129 ? -14.290 -2.583 16.422 1.00 85.31 129 ILE A O 1
ATOM 1019 N N . ALA A 1 130 ? -14.078 -2.114 14.242 1.00 80.38 130 ALA A N 1
ATOM 1020 C CA . ALA A 1 130 ? -13.916 -3.483 13.789 1.00 80.38 130 ALA A CA 1
ATOM 1021 C C . ALA A 1 130 ? -13.178 -3.444 12.458 1.00 80.38 130 ALA A C 1
ATOM 1023 O O . ALA A 1 130 ? -13.564 -2.673 11.577 1.00 80.38 130 ALA A O 1
ATOM 1024 N N . PHE A 1 131 ? -12.113 -4.220 12.352 1.00 72.38 131 PHE A N 1
ATOM 1025 C CA . PHE A 1 131 ? -11.327 -4.371 11.139 1.00 72.38 131 PHE A CA 1
ATOM 1026 C C . PHE A 1 131 ? -10.582 -5.696 11.195 1.00 72.38 131 PHE A C 1
ATOM 1028 O O . PHE A 1 131 ? -10.347 -6.250 12.271 1.00 72.38 131 PHE A O 1
ATOM 1035 N N . ASP A 1 132 ? -10.191 -6.160 10.022 1.00 61.88 132 ASP A N 1
ATOM 1036 C CA . ASP A 1 132 ? -9.378 -7.348 9.870 1.00 61.88 132 ASP A CA 1
ATOM 1037 C C . ASP A 1 132 ? -7.988 -6.885 9.446 1.00 61.88 132 ASP A C 1
ATOM 1039 O O . ASP A 1 132 ? -7.862 -6.043 8.560 1.00 61.88 132 ASP A O 1
ATOM 1043 N N . VAL A 1 133 ? -6.960 -7.397 10.112 1.00 59.53 133 VAL A N 1
ATOM 1044 C CA . VAL A 1 133 ? -5.574 -7.292 9.654 1.00 59.53 133 VAL A CA 1
ATOM 1045 C C . VAL A 1 133 ? -5.285 -8.609 8.978 1.00 59.53 133 VAL A C 1
ATOM 1047 O O . VAL A 1 133 ? -5.252 -9.652 9.635 1.00 59.53 133 VAL A O 1
ATOM 1050 N N . LEU A 1 134 ? -5.124 -8.592 7.664 1.00 55.03 134 LEU A N 1
ATOM 1051 C CA . LEU A 1 134 ? -4.692 -9.792 6.967 1.00 55.03 134 LEU A CA 1
ATOM 1052 C C . LEU A 1 134 ? -3.225 -10.037 7.342 1.00 55.03 134 LEU A C 1
ATOM 1054 O O . LEU A 1 134 ? -2.479 -9.082 7.536 1.00 55.03 134 LEU A O 1
ATOM 1058 N N . LEU A 1 135 ? -2.762 -11.288 7.438 1.00 46.91 135 LEU A N 1
ATOM 1059 C CA . LEU A 1 135 ? -1.335 -11.578 7.692 1.00 46.91 135 LEU A CA 1
ATOM 1060 C C . LEU A 1 135 ? -0.410 -10.925 6.640 1.00 46.91 135 LEU A C 1
ATOM 1062 O O . LEU A 1 135 ? 0.790 -10.828 6.863 1.00 46.91 135 LEU A O 1
ATOM 1066 N N . GLY A 1 136 ? -0.979 -10.481 5.510 1.00 40.06 136 GLY A N 1
ATOM 1067 C CA . GLY A 1 136 ? -0.352 -9.643 4.486 1.00 40.06 136 GLY A CA 1
ATOM 1068 C C . GLY A 1 136 ? -0.144 -8.164 4.864 1.00 40.06 136 GLY A C 1
ATOM 1069 O O . GLY A 1 136 ? 0.715 -7.514 4.281 1.00 40.06 136 GLY A O 1
ATOM 1070 N N . ASP A 1 137 ? -0.885 -7.644 5.844 1.00 36.84 137 ASP A N 1
ATOM 1071 C CA . ASP A 1 137 ? -0.803 -6.265 6.358 1.00 36.84 137 ASP A CA 1
ATOM 1072 C C . ASP A 1 137 ? 0.155 -6.153 7.560 1.00 36.84 137 ASP A C 1
ATOM 1074 O O . ASP A 1 137 ? 0.648 -5.073 7.878 1.00 36.84 137 ASP A O 1
ATOM 1078 N N . ALA A 1 138 ? 0.447 -7.287 8.205 1.00 35.47 138 ALA A N 1
ATOM 1079 C CA . ALA A 1 138 ? 1.446 -7.461 9.256 1.00 35.47 138 ALA A CA 1
ATOM 1080 C C . ALA A 1 138 ? 2.501 -8.488 8.801 1.00 35.47 138 ALA A C 1
ATOM 1082 O O . ALA A 1 138 ? 2.582 -9.602 9.321 1.00 35.47 138 ALA A O 1
ATOM 1083 N N . LEU A 1 139 ? 3.266 -8.175 7.748 1.00 34.25 139 LEU A N 1
ATOM 1084 C CA . LEU A 1 139 ? 4.235 -9.133 7.208 1.00 34.25 139 LEU A CA 1
ATOM 1085 C C . LEU A 1 139 ? 5.576 -9.036 7.922 1.00 34.25 139 LEU A C 1
ATOM 1087 O O . LEU A 1 139 ? 6.413 -8.168 7.670 1.00 34.25 139 LEU A O 1
ATOM 1091 N N . PHE A 1 140 ? 5.822 -10.043 8.749 1.00 29.83 140 PHE A N 1
ATOM 1092 C CA . PHE A 1 140 ? 7.172 -10.411 9.114 1.00 29.83 140 PHE A CA 1
ATOM 1093 C C . PHE A 1 140 ? 7.874 -11.038 7.910 1.00 29.83 140 PHE A C 1
ATOM 1095 O O . PHE A 1 140 ? 7.583 -12.160 7.503 1.00 29.83 140 PHE A O 1
ATOM 1102 N N . VAL A 1 141 ? 8.845 -10.304 7.385 1.00 31.66 141 VAL A N 1
ATOM 1103 C CA . VAL A 1 141 ? 9.879 -10.801 6.475 1.00 31.66 141 VAL A CA 1
ATOM 1104 C C . VAL A 1 141 ? 10.628 -11.921 7.168 1.00 31.66 141 VAL A C 1
ATOM 1106 O O . VAL A 1 141 ? 11.226 -11.705 8.229 1.00 31.66 141 VAL A O 1
ATOM 1109 N N . ASP A 1 142 ? 10.664 -13.102 6.569 1.00 30.42 142 ASP A N 1
ATOM 1110 C CA . ASP A 1 142 ? 11.659 -14.080 6.962 1.00 30.42 142 ASP A CA 1
ATOM 1111 C C . ASP A 1 142 ? 13.045 -13.602 6.497 1.00 30.42 142 ASP A C 1
ATOM 1113 O O . ASP A 1 142 ? 13.507 -13.902 5.397 1.00 30.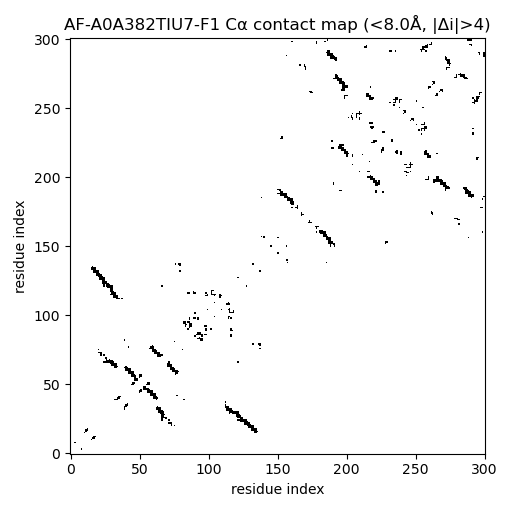42 142 ASP A O 1
ATOM 1117 N N . ARG A 1 143 ? 13.719 -12.815 7.348 1.00 31.56 143 ARG A N 1
ATOM 1118 C CA . ARG A 1 143 ? 15.115 -12.399 7.139 1.00 31.56 143 ARG A CA 1
ATOM 1119 C C . ARG A 1 143 ? 16.059 -13.598 6.975 1.00 31.56 143 ARG A C 1
ATOM 1121 O O . ARG A 1 143 ? 17.156 -13.403 6.466 1.00 31.56 143 ARG A O 1
ATOM 1128 N N . MET A 1 144 ? 15.684 -14.808 7.408 1.00 26.56 144 MET A N 1
ATOM 1129 C CA . MET A 1 144 ? 16.531 -15.996 7.269 1.00 26.56 144 MET A CA 1
ATOM 1130 C C . MET A 1 144 ? 16.451 -16.583 5.859 1.00 26.56 144 MET A C 1
ATOM 1132 O O . MET A 1 144 ? 17.496 -16.908 5.304 1.00 26.56 144 MET A O 1
ATOM 1136 N N . SER A 1 145 ? 15.264 -16.650 5.247 1.00 28.22 145 SER A N 1
ATOM 1137 C CA . SER A 1 145 ? 15.097 -17.193 3.889 1.00 28.22 145 SER A CA 1
ATOM 1138 C C . SER A 1 145 ? 15.864 -16.384 2.828 1.00 28.22 145 SER A C 1
ATOM 1140 O O . SER A 1 145 ? 16.551 -16.975 1.995 1.00 28.22 145 SER A O 1
ATOM 1142 N N . TYR A 1 146 ? 15.884 -15.046 2.922 1.00 37.56 146 TYR A N 1
ATOM 1143 C CA . TYR A 1 146 ? 16.662 -14.199 1.995 1.00 37.56 146 TYR A CA 1
ATOM 1144 C C . TYR A 1 146 ? 18.181 -14.300 2.143 1.00 37.56 146 TYR A C 1
ATOM 1146 O O . TYR A 1 146 ? 18.910 -13.960 1.215 1.00 37.56 146 TYR A O 1
ATOM 1154 N N . ASN A 1 147 ? 18.682 -14.769 3.287 1.00 38.25 147 ASN A N 1
ATOM 1155 C CA . ASN A 1 147 ? 20.122 -14.965 3.460 1.00 38.25 147 ASN A CA 1
ATOM 1156 C C . ASN A 1 147 ? 20.632 -16.234 2.752 1.00 38.25 147 ASN A C 1
ATOM 1158 O O . ASN A 1 147 ? 21.844 -16.378 2.595 1.00 38.25 147 ASN A O 1
ATOM 1162 N N . PHE A 1 148 ? 19.741 -17.134 2.309 1.00 38.66 148 PHE A N 1
ATOM 1163 C CA . PHE A 1 148 ? 20.113 -18.405 1.670 1.00 38.66 148 PHE A CA 1
ATOM 1164 C C . PHE A 1 148 ? 19.485 -18.636 0.286 1.00 38.66 148 PHE A C 1
ATOM 1166 O O . PHE A 1 148 ? 20.006 -19.456 -0.468 1.00 38.66 148 PHE A O 1
ATOM 1173 N N . ALA A 1 149 ? 18.421 -17.910 -0.073 1.00 52.81 149 ALA A N 1
ATOM 1174 C CA . ALA A 1 149 ? 17.784 -17.960 -1.387 1.00 52.81 149 ALA A CA 1
ATOM 1175 C C . ALA A 1 149 ? 17.757 -16.569 -2.035 1.00 52.81 149 ALA A C 1
ATOM 1177 O O . ALA A 1 149 ? 17.461 -15.565 -1.383 1.00 52.81 149 ALA A O 1
ATOM 1178 N N . ARG A 1 150 ? 18.086 -16.509 -3.331 1.00 68.69 150 ARG A N 1
ATOM 1179 C CA . ARG A 1 150 ? 18.006 -15.274 -4.117 1.00 68.69 150 ARG A CA 1
ATOM 1180 C C . ARG A 1 150 ? 16.520 -14.970 -4.385 1.00 68.69 150 ARG A C 1
ATOM 1182 O O 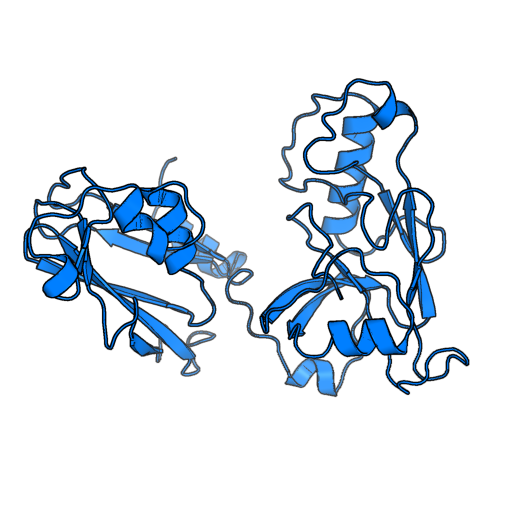. ARG A 1 150 ? 15.848 -15.874 -4.865 1.00 68.69 150 ARG A O 1
ATOM 1189 N N . PRO A 1 151 ? 16.024 -13.755 -4.089 1.00 73.00 151 PRO A N 1
ATOM 1190 C CA . PRO A 1 151 ? 14.660 -13.364 -4.434 1.00 73.00 151 PRO A CA 1
ATOM 1191 C C . PRO A 1 151 ? 14.408 -13.470 -5.940 1.00 73.00 151 PRO A C 1
ATOM 1193 O O . PRO A 1 151 ? 15.278 -13.079 -6.724 1.00 73.00 151 PRO A O 1
ATOM 1196 N N . GLU A 1 152 ? 13.215 -13.905 -6.330 1.00 83.00 152 GLU A N 1
ATOM 1197 C CA . GLU A 1 152 ? 12.787 -13.995 -7.728 1.00 83.00 152 GLU A CA 1
ATOM 1198 C C . GLU A 1 152 ? 11.544 -13.134 -7.997 1.00 83.00 152 GLU A C 1
ATOM 1200 O O . GLU A 1 152 ? 10.800 -12.734 -7.096 1.00 83.00 152 GLU A O 1
ATOM 1205 N N . SER A 1 153 ? 11.314 -12.810 -9.268 1.00 85.50 153 SER A N 1
ATOM 1206 C CA . SER A 1 153 ? 10.100 -12.125 -9.706 1.00 85.50 153 SER A CA 1
ATOM 1207 C C . SER A 1 153 ? 8.864 -12.932 -9.309 1.00 85.50 153 SER A C 1
ATOM 1209 O O . SER A 1 153 ? 8.777 -14.137 -9.535 1.00 85.50 153 SER A O 1
ATOM 1211 N N . GLY A 1 154 ? 7.885 -12.253 -8.721 1.00 75.06 154 GLY A N 1
ATOM 1212 C CA . GLY A 1 154 ? 6.717 -12.884 -8.127 1.00 75.06 154 GLY A CA 1
ATOM 1213 C C . GLY A 1 154 ? 6.828 -13.071 -6.618 1.00 75.06 154 GLY A C 1
ATOM 1214 O O . GLY A 1 154 ? 5.782 -13.183 -5.982 1.00 75.06 154 GLY A O 1
ATOM 1215 N N . ASP A 1 155 ? 8.014 -13.015 -6.013 1.00 73.31 155 ASP A N 1
ATOM 1216 C CA . ASP A 1 155 ? 8.134 -13.108 -4.558 1.00 73.31 155 ASP A CA 1
ATOM 1217 C C . ASP A 1 155 ? 7.578 -11.847 -3.876 1.00 73.31 155 ASP A C 1
ATOM 1219 O O . ASP A 1 155 ? 7.796 -10.727 -4.353 1.00 73.31 155 ASP A O 1
ATOM 1223 N N . PRO A 1 156 ? 6.865 -11.969 -2.741 1.00 67.31 156 PRO A N 1
ATOM 1224 C CA . PRO A 1 156 ? 6.687 -10.821 -1.861 1.00 67.31 156 PRO A CA 1
ATOM 1225 C C . PRO A 1 156 ? 8.069 -10.381 -1.374 1.00 67.31 156 PRO A C 1
ATOM 1227 O O . PRO A 1 156 ? 8.905 -11.230 -1.113 1.00 67.31 156 PRO A O 1
ATOM 1230 N N . ALA A 1 157 ? 8.309 -9.085 -1.223 1.00 62.59 157 ALA A N 1
ATOM 1231 C CA . ALA A 1 157 ? 9.533 -8.525 -0.675 1.00 62.59 157 ALA A CA 1
ATOM 1232 C C . ALA A 1 157 ? 9.207 -7.426 0.321 1.00 62.59 157 ALA A C 1
ATOM 1234 O O . ALA A 1 157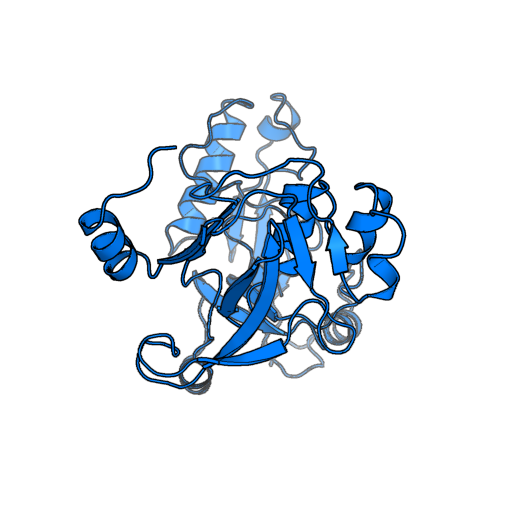 ? 8.281 -6.635 0.125 1.00 62.59 157 ALA A O 1
ATOM 1235 N N . VAL A 1 158 ? 10.008 -7.372 1.380 1.00 60.16 158 VAL A N 1
ATOM 1236 C CA . VAL A 1 158 ? 9.918 -6.321 2.383 1.00 60.16 158 VAL A CA 1
ATOM 1237 C C . VAL A 1 158 ? 11.251 -5.618 2.488 1.00 60.16 158 VAL A C 1
ATOM 1239 O O . VAL A 1 158 ? 12.279 -6.245 2.743 1.00 60.16 158 VAL A O 1
ATOM 1242 N N . PHE A 1 159 ? 11.220 -4.308 2.317 1.00 61.28 159 PHE A N 1
ATOM 1243 C CA . PHE A 1 159 ? 12.413 -3.479 2.275 1.00 61.28 159 PHE A CA 1
ATOM 1244 C C . PHE A 1 159 ? 12.196 -2.203 3.076 1.00 61.28 159 PHE A C 1
ATOM 1246 O O . PHE A 1 159 ? 11.067 -1.784 3.345 1.00 61.28 159 PHE A O 1
ATOM 1253 N N . ARG A 1 160 ? 13.311 -1.619 3.512 1.00 60.84 160 ARG A N 1
ATOM 1254 C CA . ARG A 1 160 ? 13.339 -0.331 4.197 1.00 60.84 160 ARG A CA 1
ATOM 1255 C C . ARG A 1 160 ? 13.661 0.742 3.165 1.00 60.84 160 ARG A C 1
ATOM 1257 O O . ARG A 1 160 ? 14.576 0.549 2.376 1.00 60.84 160 ARG A O 1
ATOM 1264 N N . THR A 1 161 ? 12.976 1.877 3.215 1.00 60.75 161 THR A N 1
ATOM 1265 C CA . THR A 1 161 ? 13.223 2.991 2.281 1.00 60.75 161 THR A CA 1
ATOM 1266 C C . THR A 1 161 ? 14.481 3.797 2.568 1.00 60.75 161 THR A C 1
ATOM 1268 O O . THR A 1 161 ? 14.952 4.545 1.710 1.00 60.75 161 THR A O 1
ATOM 1271 N N . ALA A 1 162 ? 15.053 3.625 3.760 1.00 63.81 162 ALA A N 1
ATOM 1272 C CA . ALA A 1 162 ? 16.318 4.232 4.141 1.00 63.81 162 ALA A CA 1
ATOM 1273 C C . ALA A 1 162 ? 17.416 3.871 3.128 1.00 63.81 162 ALA A C 1
ATOM 1275 O O . ALA A 1 162 ? 17.711 2.695 2.921 1.00 63.81 162 ALA A O 1
ATOM 1276 N N . GLY A 1 163 ? 18.037 4.888 2.530 1.00 66.06 163 GLY A N 1
ATOM 1277 C CA . GLY A 1 163 ? 19.123 4.727 1.558 1.00 66.06 163 GLY A CA 1
ATOM 1278 C C . GLY A 1 163 ? 18.686 4.629 0.091 1.00 66.06 163 GLY A C 1
ATOM 1279 O O . GLY A 1 163 ? 19.548 4.720 -0.779 1.00 66.06 163 GLY A O 1
ATOM 1280 N N . ILE A 1 164 ? 17.384 4.526 -0.216 1.00 68.44 164 ILE A N 1
ATOM 1281 C CA . ILE A 1 164 ? 16.903 4.490 -1.612 1.00 68.44 164 ILE A CA 1
ATOM 1282 C C . ILE A 1 164 ? 17.199 5.809 -2.336 1.00 68.44 164 ILE A C 1
ATOM 1284 O O . ILE A 1 164 ? 17.692 5.793 -3.461 1.00 68.44 164 ILE A O 1
ATOM 1288 N N . ASP A 1 165 ? 16.936 6.953 -1.697 1.00 66.94 165 ASP A N 1
ATOM 1289 C CA . ASP A 1 165 ? 17.215 8.264 -2.302 1.00 66.94 165 ASP A CA 1
ATOM 1290 C C . ASP A 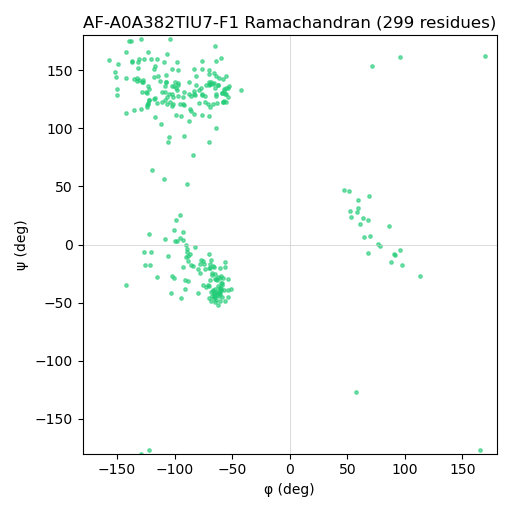1 165 ? 18.713 8.430 -2.623 1.00 66.94 165 ASP A C 1
ATOM 1292 O O . ASP A 1 165 ? 19.064 8.916 -3.694 1.00 66.94 165 ASP A O 1
ATOM 1296 N N . GLU A 1 166 ? 19.596 7.981 -1.723 1.00 71.62 166 GLU A N 1
ATOM 1297 C CA . GLU A 1 166 ? 21.052 8.021 -1.919 1.00 71.62 166 GLU A CA 1
ATOM 1298 C C . GLU A 1 166 ? 21.498 7.085 -3.053 1.00 71.62 166 GLU A C 1
ATOM 1300 O O . GLU A 1 166 ? 22.367 7.437 -3.851 1.00 71.62 166 GLU A O 1
ATOM 1305 N N . ALA A 1 167 ? 20.900 5.894 -3.150 1.00 68.06 167 ALA A N 1
ATOM 1306 C CA . ALA A 1 167 ? 21.184 4.957 -4.230 1.00 68.06 167 ALA A CA 1
ATOM 1307 C C . ALA A 1 167 ? 20.729 5.501 -5.594 1.00 68.06 167 ALA A C 1
ATOM 1309 O O . ALA A 1 167 ? 21.487 5.418 -6.557 1.00 68.06 167 ALA A O 1
ATOM 1310 N N . ASN A 1 168 ? 19.538 6.108 -5.673 1.00 69.81 168 ASN A N 1
ATOM 1311 C CA . ASN A 1 168 ? 19.044 6.742 -6.900 1.00 69.81 168 ASN A CA 1
ATOM 1312 C C . ASN A 1 168 ? 19.958 7.887 -7.354 1.00 69.81 168 ASN A C 1
ATOM 1314 O O . ASN A 1 168 ? 20.233 8.004 -8.543 1.00 69.81 168 ASN A O 1
ATOM 1318 N N . GLU A 1 169 ? 20.447 8.708 -6.419 1.00 75.00 169 GLU A N 1
ATOM 1319 C CA . GLU A 1 169 ? 21.387 9.796 -6.710 1.00 75.00 169 GLU A CA 1
ATOM 1320 C C . GLU A 1 169 ? 22.715 9.258 -7.263 1.00 75.00 169 GLU A C 1
ATOM 1322 O O . GLU A 1 169 ? 23.206 9.748 -8.276 1.00 75.00 169 GLU A O 1
ATOM 1327 N N . LYS A 1 170 ? 23.252 8.188 -6.661 1.00 72.44 170 LYS A N 1
ATOM 1328 C CA . LYS A 1 170 ? 24.475 7.512 -7.133 1.00 72.44 170 LYS A CA 1
ATOM 1329 C C . LYS A 1 170 ? 24.332 6.856 -8.507 1.00 72.44 170 LYS A C 1
ATOM 1331 O O . LYS A 1 170 ? 25.332 6.716 -9.201 1.00 72.44 170 LYS A O 1
ATOM 1336 N N . LEU A 1 171 ? 23.126 6.419 -8.859 1.00 69.94 171 LEU A N 1
ATOM 1337 C CA . LEU A 1 171 ? 22.803 5.802 -10.147 1.00 69.94 171 LEU A CA 1
ATOM 1338 C C . LEU A 1 171 ? 22.295 6.819 -11.182 1.00 69.94 171 LEU A C 1
ATOM 1340 O O . LEU A 1 171 ? 21.873 6.418 -12.261 1.00 69.94 171 LEU A O 1
ATOM 1344 N N . GLU A 1 172 ? 22.280 8.114 -10.845 1.00 75.81 172 GLU A N 1
ATOM 1345 C CA . GLU A 1 172 ? 21.741 9.190 -11.690 1.00 75.81 172 GLU A CA 1
ATOM 1346 C C . GLU A 1 172 ? 20.297 8.925 -12.174 1.00 75.81 172 GLU A C 1
ATOM 1348 O O . GLU A 1 172 ? 19.855 9.405 -13.220 1.00 75.81 172 GLU A O 1
ATOM 1353 N N . ILE A 1 173 ? 19.519 8.174 -11.386 1.00 68.56 173 ILE A N 1
ATOM 1354 C CA . ILE A 1 173 ? 18.126 7.856 -11.698 1.00 68.56 173 ILE A CA 1
ATOM 1355 C C . ILE A 1 173 ? 17.280 9.095 -11.412 1.00 68.56 173 ILE A C 1
ATOM 1357 O O . ILE A 1 173 ? 17.057 9.471 -10.256 1.00 68.56 173 ILE A O 1
ATOM 1361 N N . ALA A 1 174 ? 16.752 9.710 -12.470 1.00 65.31 174 ALA A N 1
ATOM 1362 C CA . ALA A 1 174 ? 15.852 10.851 -12.362 1.00 65.31 174 ALA A CA 1
ATOM 1363 C C . ALA A 1 174 ? 14.549 10.449 -11.649 1.00 65.31 174 ALA A C 1
ATOM 1365 O O . ALA A 1 174 ? 13.635 9.860 -12.229 1.00 65.31 174 ALA A O 1
ATOM 1366 N N . THR A 1 175 ? 14.454 10.782 -10.363 1.00 61.03 175 THR A N 1
ATOM 1367 C CA . THR A 1 175 ? 13.243 10.601 -9.562 1.00 61.03 175 THR A CA 1
ATOM 1368 C C . THR A 1 175 ? 12.525 11.939 -9.419 1.00 61.03 175 THR A C 1
ATOM 1370 O O . THR A 1 175 ? 13.118 12.942 -9.039 1.00 61.03 175 THR A O 1
ATOM 1373 N N . GLY A 1 176 ? 11.236 11.981 -9.769 1.00 55.12 176 GLY A N 1
ATOM 1374 C CA . GLY A 1 176 ? 10.443 13.217 -9.706 1.00 55.12 176 GLY A CA 1
ATOM 1375 C C . GLY A 1 176 ? 10.162 13.716 -8.281 1.00 55.12 176 GLY A C 1
ATOM 1376 O O . GLY A 1 176 ? 9.792 14.873 -8.109 1.00 55.12 176 GLY A O 1
ATOM 1377 N N . ALA A 1 177 ? 10.336 12.862 -7.268 1.00 57.91 177 ALA A N 1
ATOM 1378 C CA . ALA A 1 177 ? 10.198 13.186 -5.852 1.00 57.91 177 ALA A CA 1
ATOM 1379 C C . ALA A 1 177 ? 11.101 12.269 -5.009 1.00 57.91 177 ALA A C 1
ATOM 1381 O O . ALA A 1 177 ? 11.316 11.112 -5.375 1.00 57.91 177 ALA A O 1
ATOM 1382 N N . ARG A 1 178 ? 11.603 12.794 -3.884 1.00 58.38 178 ARG A N 1
ATOM 1383 C CA . ARG A 1 178 ? 12.337 12.030 -2.860 1.00 58.38 178 ARG A CA 1
ATOM 1384 C C . ARG A 1 178 ? 11.349 11.310 -1.947 1.00 58.38 178 ARG A C 1
ATOM 1386 O O . ARG A 1 178 ? 10.304 11.881 -1.643 1.00 58.38 178 ARG A O 1
ATOM 1393 N N . ILE A 1 179 ? 11.694 10.109 -1.483 1.00 60.25 179 ILE A N 1
ATOM 1394 C CA . ILE A 1 179 ? 10.839 9.352 -0.553 1.00 60.25 179 ILE A CA 1
ATOM 1395 C C . ILE A 1 179 ? 10.800 10.062 0.808 1.00 60.25 179 ILE A C 1
ATOM 1397 O O . ILE A 1 179 ? 9.738 10.199 1.404 1.00 60.25 179 ILE A O 1
ATOM 1401 N N . GLY A 1 180 ? 11.940 10.580 1.284 1.00 51.06 180 GLY A N 1
ATOM 1402 C CA . GLY A 1 180 ? 12.013 11.490 2.438 1.00 51.06 180 GLY A CA 1
ATOM 1403 C C . GLY A 1 180 ? 11.672 10.894 3.815 1.00 51.06 180 GLY A C 1
ATOM 1404 O O . GLY A 1 180 ? 11.874 11.567 4.825 1.00 51.06 180 GLY A O 1
ATOM 1405 N N . GLU A 1 181 ? 11.200 9.648 3.878 1.00 54.94 181 GLU A N 1
ATOM 1406 C CA . GLU A 1 181 ? 10.810 8.953 5.106 1.00 54.94 181 GLU A CA 1
ATOM 1407 C C . GLU A 1 181 ? 11.390 7.536 5.192 1.00 54.94 181 GLU A C 1
ATOM 1409 O O . GLU A 1 181 ? 11.460 6.814 4.198 1.00 54.94 181 GLU A O 1
ATOM 1414 N N . ASP A 1 182 ? 11.773 7.126 6.404 1.00 62.50 182 ASP A N 1
ATOM 1415 C CA . ASP A 1 182 ? 12.291 5.792 6.719 1.00 62.50 182 ASP A CA 1
ATOM 1416 C C . ASP A 1 182 ? 11.141 4.868 7.148 1.00 62.50 182 ASP A C 1
ATOM 1418 O O . ASP A 1 182 ? 10.776 4.800 8.325 1.00 62.50 182 ASP A O 1
ATOM 1422 N N . LYS A 1 183 ? 10.576 4.131 6.192 1.00 57.50 183 LYS A N 1
ATOM 1423 C CA . LYS A 1 183 ? 9.483 3.173 6.394 1.00 57.50 183 LYS A CA 1
ATOM 1424 C C . LYS A 1 183 ? 9.871 1.779 5.914 1.00 57.50 183 LYS A C 1
ATOM 1426 O O . LYS A 1 183 ? 10.864 1.598 5.210 1.00 57.50 183 LYS A O 1
ATOM 1431 N N . TYR A 1 184 ? 9.082 0.791 6.321 1.00 56.41 184 TYR A N 1
ATOM 1432 C CA . TYR A 1 184 ? 9.108 -0.545 5.737 1.00 56.41 184 TYR A CA 1
ATOM 1433 C C . TYR A 1 184 ? 7.924 -0.687 4.787 1.00 56.41 184 TYR A C 1
ATOM 1435 O O . TYR A 1 184 ? 6.793 -0.405 5.178 1.00 56.41 184 TYR A O 1
ATOM 1443 N N . TYR A 1 185 ? 8.181 -1.140 3.564 1.00 56.75 185 TYR A N 1
ATOM 1444 C CA . TYR A 1 185 ? 7.142 -1.479 2.596 1.00 56.75 185 TYR A CA 1
ATOM 1445 C C . TYR A 1 185 ? 7.168 -2.966 2.308 1.00 56.75 185 TYR A C 1
ATOM 1447 O O . TYR A 1 185 ? 8.238 -3.564 2.240 1.00 56.75 185 TYR A O 1
ATOM 1455 N N . ILE A 1 186 ? 5.984 -3.533 2.087 1.00 59.66 186 ILE A N 1
ATOM 1456 C CA . ILE A 1 186 ? 5.826 -4.844 1.470 1.00 59.66 186 ILE A CA 1
ATOM 1457 C C . ILE A 1 186 ? 5.280 -4.616 0.067 1.00 59.66 186 ILE A C 1
ATOM 1459 O O . ILE A 1 186 ? 4.248 -3.966 -0.119 1.00 59.66 186 ILE A O 1
ATOM 1463 N N . LYS A 1 187 ? 5.985 -5.137 -0.926 1.00 72.88 187 LYS A N 1
ATOM 1464 C CA . LYS A 1 187 ? 5.591 -5.115 -2.335 1.00 72.88 187 LYS A CA 1
ATOM 1465 C C . LYS A 1 187 ? 5.908 -6.477 -2.943 1.00 72.88 187 LYS A C 1
ATOM 1467 O O . LYS A 1 187 ? 6.482 -7.332 -2.278 1.00 72.88 187 LYS A O 1
ATOM 1472 N N . ARG A 1 188 ? 5.532 -6.701 -4.194 1.00 79.00 188 ARG A N 1
ATOM 1473 C CA . ARG A 1 188 ? 5.941 -7.889 -4.942 1.00 79.00 188 ARG A CA 1
ATOM 1474 C C . ARG A 1 188 ? 7.116 -7.548 -5.837 1.00 79.00 188 ARG A C 1
ATOM 1476 O O . ARG A 1 188 ? 7.058 -6.531 -6.522 1.00 79.00 188 ARG A O 1
ATOM 1483 N N . LEU A 1 189 ? 8.147 -8.384 -5.864 1.00 83.62 189 LEU A N 1
ATOM 1484 C CA . LEU A 1 189 ? 9.224 -8.246 -6.834 1.00 83.62 189 LEU A CA 1
ATOM 1485 C C . LEU A 1 189 ? 8.678 -8.459 -8.235 1.00 83.62 189 LEU A C 1
ATOM 1487 O O . LEU A 1 189 ? 8.008 -9.447 -8.519 1.00 83.62 189 LEU A O 1
ATOM 1491 N N . VAL A 1 190 ? 8.968 -7.509 -9.105 1.00 86.56 190 VAL A N 1
ATOM 1492 C CA . VAL A 1 190 ? 8.616 -7.561 -10.519 1.00 86.56 190 VAL A CA 1
ATOM 1493 C C . VAL A 1 190 ? 9.859 -7.616 -11.402 1.00 86.56 190 VAL A C 1
ATOM 1495 O O . VAL A 1 190 ? 9.788 -8.222 -12.467 1.00 86.56 190 VAL A O 1
ATOM 1498 N N . GLY A 1 191 ? 10.984 -7.058 -10.941 1.00 87.06 191 GLY A N 1
ATOM 1499 C CA . GLY A 1 191 ? 12.263 -7.055 -11.649 1.00 87.06 191 GLY A CA 1
ATOM 1500 C C . GLY A 1 191 ? 13.410 -7.566 -10.779 1.00 87.06 191 GLY A C 1
ATOM 1501 O O . GLY A 1 191 ? 13.503 -7.251 -9.591 1.00 87.06 191 GLY A O 1
ATOM 1502 N N . GLU A 1 192 ? 14.276 -8.351 -11.398 1.00 89.88 192 GLU A N 1
ATOM 1503 C CA . GLU A 1 192 ? 15.507 -8.923 -10.866 1.00 89.88 192 GLU A CA 1
ATOM 1504 C C . GLU A 1 192 ? 16.735 -8.207 -11.463 1.00 89.88 192 GLU A C 1
ATOM 1506 O O . GLU A 1 192 ? 16.623 -7.540 -12.493 1.00 89.88 192 GLU A O 1
ATOM 1511 N N . PRO A 1 193 ? 17.930 -8.362 -10.862 1.00 86.94 193 PRO A N 1
ATOM 1512 C CA . PRO A 1 193 ? 19.146 -7.757 -11.386 1.00 86.94 193 PRO A CA 1
ATOM 1513 C C . PRO A 1 193 ? 19.422 -8.195 -12.829 1.00 86.94 193 PRO A C 1
ATOM 1515 O O . PRO A 1 193 ? 19.563 -9.394 -13.091 1.00 86.94 193 PRO A O 1
ATOM 1518 N N . GLY A 1 194 ? 19.552 -7.219 -13.725 1.00 89.06 194 GLY A N 1
ATOM 1519 C CA . GLY A 1 194 ? 19.772 -7.388 -15.160 1.00 89.06 194 GLY A CA 1
ATOM 1520 C C . GLY A 1 194 ? 18.505 -7.336 -16.020 1.00 89.06 194 GLY A C 1
ATOM 1521 O O . GLY A 1 194 ? 18.622 -7.402 -17.241 1.00 89.06 194 GLY A O 1
ATOM 1522 N N . ASP A 1 195 ? 17.314 -7.242 -15.423 1.00 93.81 195 ASP A N 1
ATOM 1523 C CA . ASP A 1 195 ? 16.067 -7.165 -16.185 1.00 93.81 195 ASP A CA 1
ATOM 1524 C C . ASP A 1 195 ? 15.830 -5.791 -16.813 1.00 93.81 195 ASP A C 1
ATOM 1526 O O . ASP A 1 195 ? 16.152 -4.751 -16.239 1.00 93.81 195 ASP A O 1
ATOM 1530 N N . GLU A 1 196 ? 15.125 -5.797 -17.942 1.00 95.19 196 GLU A N 1
ATOM 1531 C CA . GLU A 1 196 ? 14.507 -4.613 -18.526 1.00 95.19 196 GLU A CA 1
ATOM 1532 C C . GLU A 1 196 ? 13.001 -4.609 -18.223 1.00 95.19 196 GLU A C 1
ATOM 1534 O O . GLU A 1 196 ? 12.257 -5.513 -18.623 1.00 95.19 196 GLU A O 1
ATOM 1539 N N . MET A 1 197 ? 12.545 -3.580 -17.512 1.00 93.62 197 MET A N 1
ATOM 1540 C CA . MET A 1 197 ? 11.155 -3.398 -17.098 1.00 93.62 197 MET A CA 1
ATOM 1541 C C . MET A 1 197 ? 10.499 -2.274 -17.894 1.00 93.62 197 MET A C 1
ATOM 1543 O O . MET A 1 197 ? 11.094 -1.225 -18.104 1.00 93.62 197 MET A O 1
ATOM 1547 N N . GLU A 1 198 ? 9.246 -2.443 -18.304 1.00 95.25 198 GLU A N 1
ATOM 1548 C CA . GLU A 1 198 ? 8.528 -1.425 -19.080 1.00 95.25 198 GLU A CA 1
ATOM 1549 C C . GLU A 1 198 ? 7.024 -1.503 -18.801 1.00 95.25 198 GLU A C 1
ATOM 1551 O O . GLU A 1 198 ? 6.469 -2.592 -18.670 1.00 95.25 198 GLU A O 1
ATOM 1556 N N . ILE A 1 199 ? 6.324 -0.366 -18.762 1.00 94.62 199 ILE A N 1
ATOM 1557 C CA . ILE A 1 199 ? 4.856 -0.355 -18.832 1.00 94.62 199 ILE A CA 1
ATOM 1558 C C . ILE A 1 199 ? 4.415 0.099 -20.220 1.00 94.62 199 ILE A C 1
ATOM 1560 O O . ILE A 1 199 ? 4.823 1.156 -20.701 1.00 94.62 199 ILE A O 1
ATOM 1564 N N . ARG A 1 200 ? 3.517 -0.673 -20.841 1.00 97.31 200 ARG A N 1
ATOM 1565 C CA . ARG A 1 200 ? 2.886 -0.326 -22.121 1.00 97.31 200 ARG A CA 1
ATOM 1566 C C . ARG A 1 200 ? 1.390 -0.114 -21.939 1.00 97.31 200 ARG A C 1
ATOM 1568 O O . ARG A 1 200 ? 0.666 -1.017 -21.515 1.00 97.31 200 ARG A O 1
ATOM 1575 N N . VAL A 1 201 ? 0.928 1.076 -22.297 1.00 97.56 201 VAL A N 1
ATOM 1576 C CA . VAL A 1 201 ? -0.488 1.454 -22.278 1.00 97.56 201 VAL A CA 1
ATOM 1577 C C . VAL A 1 201 ? -1.106 1.173 -23.654 1.00 97.56 201 VAL A C 1
ATOM 1579 O O . VAL A 1 201 ? -0.563 1.652 -24.653 1.00 97.56 201 VAL A O 1
ATOM 1582 N N . PRO A 1 202 ? -2.222 0.424 -23.744 1.00 97.56 202 PRO A N 1
ATOM 1583 C CA . PRO A 1 202 ? -2.962 0.272 -24.996 1.00 97.56 202 PRO A CA 1
ATOM 1584 C C . PRO A 1 202 ? -3.517 1.610 -25.500 1.00 97.56 202 PRO A C 1
ATOM 1586 O O . PRO A 1 202 ? -4.113 2.355 -24.726 1.00 97.56 202 PRO A O 1
ATOM 1589 N N . ASP A 1 203 ? -3.409 1.884 -26.802 1.00 96.38 203 ASP A N 1
ATOM 1590 C CA . ASP A 1 203 ? -3.819 3.174 -27.384 1.00 96.38 203 ASP A CA 1
ATOM 1591 C C . ASP A 1 203 ? -5.306 3.510 -27.135 1.00 96.38 203 ASP A C 1
ATOM 1593 O O . ASP A 1 203 ? -5.678 4.678 -27.002 1.00 96.38 203 ASP A O 1
ATOM 1597 N N . SER A 1 204 ? -6.166 2.490 -27.009 1.00 97.25 204 SER A N 1
ATOM 1598 C CA . SER A 1 204 ? -7.586 2.691 -26.710 1.00 97.25 204 SER A CA 1
ATOM 1599 C C . SER A 1 204 ? -7.829 3.330 -25.342 1.00 97.25 204 SER A C 1
ATOM 1601 O O . SER A 1 204 ? -8.781 4.091 -25.220 1.00 97.25 204 SER A O 1
ATOM 1603 N N . ILE A 1 205 ? -6.960 3.121 -24.344 1.00 97.19 205 ILE A N 1
ATOM 1604 C CA . ILE A 1 205 ? -7.090 3.735 -23.007 1.00 97.19 205 ILE A CA 1
ATOM 1605 C C . ILE A 1 205 ? -7.089 5.268 -23.089 1.00 97.19 205 ILE A C 1
ATOM 1607 O O . ILE A 1 205 ? -7.791 5.924 -22.325 1.00 97.19 205 ILE A O 1
ATOM 1611 N N . PHE A 1 206 ? -6.353 5.849 -24.041 1.00 95.62 206 PHE A N 1
ATOM 1612 C CA . PHE A 1 206 ? -6.286 7.303 -24.218 1.00 95.62 206 PHE A CA 1
ATOM 1613 C C . PHE A 1 206 ? -7.509 7.896 -24.925 1.00 95.62 206 PHE A C 1
ATOM 1615 O O . PHE A 1 206 ? -7.708 9.108 -24.893 1.00 95.62 206 PHE A O 1
ATOM 1622 N N . THR A 1 207 ? -8.305 7.069 -25.601 1.00 96.38 207 THR A N 1
ATOM 1623 C CA . THR A 1 207 ? -9.363 7.530 -26.515 1.00 96.38 207 THR A CA 1
ATOM 1624 C C . THR A 1 207 ? -10.753 7.041 -26.129 1.00 96.38 207 THR A C 1
ATOM 1626 O O . THR A 1 207 ? -11.743 7.620 -26.566 1.00 96.38 207 THR A O 1
ATOM 1629 N N . ASN A 1 208 ? -10.851 6.007 -25.291 1.00 95.50 208 ASN A N 1
ATOM 1630 C CA . ASN A 1 208 ? -12.112 5.359 -24.941 1.00 95.50 208 ASN A CA 1
ATOM 1631 C C . ASN A 1 208 ? -12.815 5.960 -23.714 1.00 95.50 208 ASN A C 1
ATOM 1633 O O . ASN A 1 208 ? -13.885 5.481 -23.362 1.00 95.50 208 ASN A O 1
ATOM 1637 N N . GLY A 1 209 ? -12.239 6.982 -23.072 1.00 93.94 209 GLY A N 1
ATOM 1638 C CA . GLY A 1 209 ? -12.823 7.633 -21.894 1.00 93.94 209 GLY A CA 1
ATOM 1639 C C . GLY A 1 209 ? -12.487 6.972 -20.554 1.00 93.94 209 GLY A C 1
ATOM 1640 O O . GLY A 1 209 ? -13.155 7.267 -19.569 1.00 93.94 209 GLY A O 1
ATOM 1641 N N . THR A 1 210 ? -11.475 6.097 -20.495 1.00 93.50 210 THR A N 1
ATOM 1642 C CA . THR A 1 210 ? -10.995 5.523 -19.225 1.00 93.50 210 THR A CA 1
ATOM 1643 C C . THR A 1 210 ? -10.579 6.640 -18.264 1.00 93.50 210 THR A C 1
ATOM 1645 O O . THR A 1 210 ? -9.861 7.557 -18.658 1.00 93.50 210 THR A O 1
ATOM 1648 N N . ASP A 1 211 ? -10.994 6.559 -16.998 1.00 85.44 211 ASP A N 1
ATOM 1649 C CA . ASP A 1 211 ? -10.557 7.502 -15.965 1.00 85.44 211 ASP A CA 1
ATOM 1650 C C . ASP A 1 211 ? -9.056 7.341 -15.672 1.00 85.44 211 ASP A C 1
ATOM 1652 O O . ASP A 1 211 ? -8.591 6.267 -15.279 1.00 85.44 211 ASP A O 1
ATOM 1656 N N . LEU A 1 212 ? -8.299 8.424 -15.868 1.00 86.44 212 LEU A N 1
ATOM 1657 C CA . LEU A 1 212 ? -6.842 8.469 -15.706 1.00 86.44 212 LEU A CA 1
ATOM 1658 C C . LEU A 1 212 ? -6.396 9.255 -14.464 1.00 86.44 212 LEU A C 1
ATOM 1660 O O . LEU A 1 212 ? -5.194 9.450 -14.277 1.00 86.44 212 LEU A O 1
ATOM 1664 N N . ARG A 1 213 ? -7.327 9.732 -13.622 1.00 76.38 213 ARG A N 1
ATOM 1665 C CA . ARG A 1 213 ? -7.003 10.568 -12.447 1.00 76.38 213 ARG A CA 1
ATOM 1666 C C . ARG A 1 213 ? -6.073 9.867 -11.455 1.00 76.38 213 ARG A C 1
ATOM 1668 O O . ARG A 1 213 ? -5.198 10.517 -10.895 1.00 76.38 213 ARG A O 1
ATOM 1675 N N . ASP A 1 214 ? -6.200 8.548 -11.325 1.00 64.31 214 ASP A N 1
ATOM 1676 C CA . ASP A 1 214 ? -5.365 7.706 -10.455 1.00 64.31 214 ASP A CA 1
ATOM 1677 C C . ASP A 1 214 ? -4.178 7.060 -11.204 1.00 64.31 214 ASP A C 1
ATOM 1679 O O . ASP A 1 214 ? -3.691 5.989 -10.832 1.00 64.31 214 ASP A O 1
ATOM 1683 N N . GLY A 1 215 ? -3.734 7.685 -12.300 1.00 79.25 215 GLY A N 1
ATOM 1684 C CA . GLY A 1 215 ? -2.657 7.204 -13.163 1.00 79.25 215 GLY A CA 1
ATOM 1685 C C . GLY A 1 215 ? -3.150 6.414 -14.378 1.00 79.25 215 GLY A C 1
ATOM 1686 O O . GLY A 1 215 ? -4.273 5.913 -14.425 1.00 79.25 215 GLY A O 1
ATOM 1687 N N . THR A 1 216 ? -2.286 6.278 -15.389 1.00 90.94 216 THR A N 1
ATOM 1688 C CA . THR A 1 216 ? -2.665 5.651 -16.667 1.00 90.94 216 THR A CA 1
ATOM 1689 C C . THR A 1 216 ? -2.506 4.123 -16.594 1.00 90.94 216 THR A C 1
ATOM 1691 O O . THR A 1 216 ? -1.377 3.662 -16.440 1.00 90.94 216 THR A O 1
ATOM 1694 N N . PRO A 1 217 ? -3.586 3.318 -16.690 1.00 92.31 217 PRO A N 1
ATOM 1695 C CA . PRO A 1 217 ? -3.506 1.854 -16.645 1.00 92.31 217 PRO A CA 1
ATOM 1696 C C . PRO A 1 217 ? -2.621 1.287 -17.761 1.00 92.31 217 PRO A C 1
ATOM 1698 O O . PRO A 1 217 ? -2.819 1.614 -18.930 1.00 92.31 217 PRO A O 1
ATOM 1701 N N . GLY A 1 218 ? -1.684 0.402 -17.424 1.00 95.06 218 GLY A N 1
ATOM 1702 C CA . GLY A 1 218 ? -0.779 -0.204 -18.398 1.00 95.06 218 GLY A CA 1
ATOM 1703 C C . GLY A 1 218 ? -0.347 -1.620 -18.030 1.00 95.06 218 GLY A C 1
ATOM 1704 O O . GLY A 1 218 ? -0.373 -2.027 -16.869 1.00 95.06 218 GLY A O 1
ATOM 1705 N N . ILE A 1 219 ? 0.025 -2.391 -19.049 1.00 97.12 219 ILE A N 1
ATOM 1706 C CA . ILE A 1 219 ? 0.518 -3.759 -18.887 1.00 97.12 219 ILE A CA 1
ATOM 1707 C C . ILE A 1 219 ? 2.007 -3.680 -18.550 1.00 97.12 219 ILE A C 1
ATOM 1709 O O . ILE A 1 219 ? 2.756 -3.007 -19.259 1.00 97.12 219 ILE A O 1
ATOM 1713 N N . LEU A 1 220 ? 2.422 -4.366 -17.484 1.00 95.25 220 LEU A N 1
ATOM 1714 C CA . LEU A 1 220 ? 3.821 -4.472 -17.075 1.00 95.25 220 LEU A CA 1
ATOM 1715 C C . LEU A 1 220 ? 4.528 -5.564 -17.884 1.00 95.25 220 LEU A C 1
ATOM 1717 O O . LEU A 1 220 ? 4.046 -6.695 -17.974 1.00 95.25 220 LEU A O 1
ATOM 1721 N N . TYR A 1 221 ? 5.667 -5.209 -18.462 1.00 97.56 221 TYR A N 1
ATOM 1722 C CA . TYR A 1 221 ? 6.542 -6.076 -19.231 1.00 97.56 221 TYR A CA 1
ATOM 1723 C C . TYR A 1 221 ? 7.862 -6.269 -18.489 1.00 97.56 221 TYR A C 1
ATOM 1725 O O . TYR A 1 221 ? 8.404 -5.326 -17.915 1.00 97.56 221 TYR A O 1
ATOM 1733 N N . ARG A 1 222 ? 8.371 -7.498 -18.552 1.00 96.50 222 ARG A N 1
ATOM 1734 C CA . ARG A 1 222 ? 9.698 -7.913 -18.103 1.00 96.50 222 ARG A CA 1
ATOM 1735 C C . ARG A 1 222 ? 10.402 -8.555 -19.296 1.00 96.50 222 ARG A C 1
ATOM 1737 O O . ARG A 1 222 ? 9.874 -9.501 -19.884 1.00 96.50 222 ARG A O 1
ATOM 1744 N N . ASN A 1 223 ? 11.560 -8.030 -19.685 1.00 96.94 223 ASN A N 1
ATOM 1745 C CA . ASN A 1 223 ? 12.372 -8.532 -20.800 1.00 96.94 223 ASN A CA 1
ATOM 1746 C C . ASN A 1 223 ? 11.562 -8.691 -22.105 1.00 96.94 223 ASN A C 1
ATOM 1748 O O . ASN A 1 223 ? 11.595 -9.723 -22.780 1.00 96.94 223 ASN A O 1
ATOM 1752 N N . GLY A 1 224 ? 10.762 -7.670 -22.428 1.00 96.50 224 GLY A N 1
ATOM 1753 C CA . GLY A 1 224 ? 9.976 -7.592 -23.663 1.00 96.50 224 GLY A CA 1
ATOM 1754 C C . GLY A 1 224 ? 8.683 -8.416 -23.697 1.00 96.50 224 GLY A C 1
ATOM 1755 O O . GLY A 1 224 ? 7.948 -8.328 -24.686 1.00 96.50 224 GLY A O 1
ATOM 1756 N N . LYS A 1 225 ? 8.350 -9.164 -22.637 1.00 97.19 225 LYS A N 1
ATOM 1757 C CA . LYS A 1 225 ? 7.108 -9.953 -22.525 1.00 97.19 225 LYS A CA 1
ATOM 1758 C C . LYS A 1 225 ? 6.240 -9.465 -21.366 1.00 97.19 225 LYS A C 1
ATOM 1760 O O . LYS A 1 225 ? 6.803 -8.969 -20.394 1.00 97.19 225 LYS A O 1
ATOM 1765 N N . PRO A 1 226 ? 4.900 -9.599 -21.432 1.00 97.19 226 PRO A N 1
ATOM 1766 C CA . PRO A 1 226 ? 4.060 -9.360 -20.266 1.00 97.19 226 PRO A CA 1
ATOM 1767 C C . PRO A 1 226 ? 4.565 -10.190 -19.089 1.00 97.19 226 PRO A C 1
ATOM 1769 O O . PRO A 1 226 ? 4.927 -11.353 -19.266 1.00 97.19 226 PRO A O 1
ATOM 1772 N N . ILE A 1 227 ? 4.623 -9.583 -17.910 1.00 95.31 227 ILE A N 1
ATOM 1773 C CA . ILE A 1 227 ? 5.083 -10.280 -16.714 1.00 95.31 227 ILE A CA 1
ATOM 1774 C C . ILE A 1 227 ? 4.087 -11.387 -16.326 1.00 95.31 227 ILE A C 1
ATOM 1776 O O . ILE A 1 227 ? 2.867 -11.211 -16.392 1.00 95.31 227 ILE A O 1
ATOM 1780 N N . GLU A 1 228 ? 4.615 -12.547 -15.946 1.00 92.19 228 GLU A N 1
ATOM 1781 C CA . GLU A 1 228 ? 3.869 -13.776 -15.655 1.00 92.19 228 GLU A CA 1
ATOM 1782 C C . GLU A 1 228 ? 4.475 -14.482 -14.430 1.00 92.19 228 GLU A C 1
ATOM 1784 O O . GLU A 1 228 ? 5.487 -14.041 -13.892 1.00 92.19 228 GLU A O 1
ATOM 1789 N N . GLY A 1 229 ? 3.847 -15.565 -13.965 1.00 85.12 229 GLY A N 1
ATOM 1790 C CA . GLY A 1 229 ? 4.361 -16.400 -12.869 1.00 85.12 229 GLY A CA 1
ATOM 1791 C C . GLY A 1 229 ? 3.514 -16.363 -11.598 1.00 85.12 229 GLY A C 1
ATOM 1792 O O . GLY A 1 229 ? 3.443 -17.364 -10.892 1.00 85.12 229 GLY A O 1
ATOM 1793 N N . VAL A 1 230 ? 2.777 -15.274 -11.352 1.00 82.00 230 VAL A N 1
ATOM 1794 C 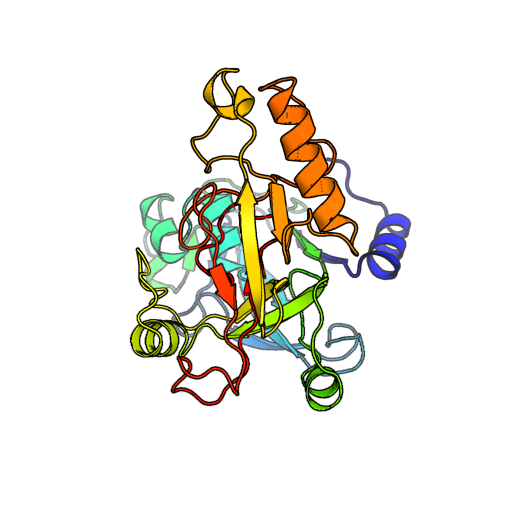CA . VAL A 1 230 ? 1.807 -15.197 -10.248 1.00 82.00 230 VAL A CA 1
ATOM 1795 C C . VAL A 1 230 ? 0.458 -14.644 -10.692 1.00 82.00 230 VAL A C 1
ATOM 1797 O O . VAL A 1 230 ? 0.340 -13.914 -11.678 1.00 82.00 230 VAL A O 1
ATOM 1800 N N . GLU A 1 231 ? -0.581 -14.969 -9.925 1.00 82.75 231 GLU A N 1
ATOM 1801 C CA . GLU A 1 231 ? -1.952 -14.562 -10.223 1.00 82.75 231 GLU A CA 1
ATOM 1802 C C . GLU A 1 231 ? -2.126 -13.036 -10.278 1.00 82.75 231 GLU A C 1
ATOM 1804 O O . GLU A 1 231 ? -2.801 -12.531 -11.175 1.00 82.75 231 GLU A O 1
ATOM 1809 N N . ALA A 1 232 ? -1.460 -12.294 -9.388 1.00 77.81 232 ALA A N 1
ATOM 1810 C CA . ALA A 1 232 ? -1.533 -10.834 -9.340 1.00 77.81 232 ALA A CA 1
ATOM 1811 C C . ALA A 1 232 ? -1.127 -10.170 -10.669 1.00 77.81 232 ALA A C 1
ATOM 1813 O O . ALA A 1 232 ? -1.760 -9.208 -11.105 1.00 77.81 232 ALA A O 1
ATOM 1814 N N . PHE A 1 233 ? -0.108 -10.702 -11.350 1.00 90.81 233 PHE A N 1
ATOM 1815 C CA . PHE A 1 233 ? 0.355 -10.193 -12.643 1.00 90.81 233 PHE A CA 1
ATOM 1816 C C . PHE A 1 233 ? -0.699 -10.381 -13.730 1.00 90.81 233 PHE A C 1
ATOM 1818 O O . PHE A 1 233 ? -1.035 -9.443 -14.457 1.00 90.81 233 PHE A O 1
ATOM 1825 N N . ARG A 1 234 ? -1.282 -11.583 -13.787 1.00 92.31 234 ARG A N 1
ATOM 1826 C CA . ARG A 1 234 ? -2.370 -11.908 -14.709 1.00 92.31 234 ARG A CA 1
ATOM 1827 C C . ARG A 1 234 ? -3.583 -11.010 -14.464 1.00 92.31 234 ARG A C 1
ATOM 1829 O O . ARG A 1 234 ? -4.090 -10.422 -15.413 1.00 92.31 234 ARG A O 1
ATOM 1836 N N . LEU A 1 235 ? -4.017 -10.863 -13.212 1.00 84.31 235 LEU A N 1
ATOM 1837 C CA . LEU A 1 235 ? -5.200 -10.075 -12.857 1.00 84.31 235 LEU A CA 1
ATOM 1838 C C . LEU A 1 235 ? -5.012 -8.574 -13.123 1.00 84.31 235 LEU A C 1
ATOM 1840 O O . LEU A 1 235 ? -5.925 -7.927 -13.637 1.00 84.31 235 LEU A O 1
ATOM 1844 N N . ASN A 1 236 ? -3.823 -8.023 -12.857 1.00 89.25 236 ASN A N 1
ATOM 1845 C CA . ASN A 1 236 ? -3.504 -6.640 -13.219 1.00 89.25 236 ASN A CA 1
ATOM 1846 C C . ASN A 1 236 ? -3.480 -6.432 -14.743 1.00 89.25 236 ASN A C 1
ATOM 1848 O O . ASN A 1 236 ? -3.975 -5.409 -15.215 1.00 89.25 236 ASN A O 1
ATOM 1852 N N . ARG A 1 237 ? -2.971 -7.394 -15.525 1.00 95.88 237 ARG A N 1
ATOM 1853 C CA . ARG A 1 237 ? -3.022 -7.348 -16.998 1.00 95.88 237 ARG A CA 1
ATOM 1854 C C . ARG A 1 237 ? -4.457 -7.416 -17.523 1.00 95.88 237 ARG A C 1
ATOM 1856 O O . ARG A 1 237 ? -4.852 -6.569 -18.320 1.00 95.88 237 ARG A O 1
ATOM 1863 N N . GLU A 1 238 ? -5.248 -8.375 -17.050 1.00 94.69 238 GLU A N 1
ATOM 1864 C CA . GLU A 1 238 ? -6.656 -8.537 -17.439 1.00 94.69 238 GLU A CA 1
ATOM 1865 C C . GLU A 1 238 ? -7.483 -7.290 -17.118 1.00 94.69 238 GLU A C 1
ATOM 1867 O O . GLU A 1 238 ? -8.358 -6.910 -17.897 1.00 94.69 238 GLU A O 1
ATOM 1872 N N . ARG A 1 239 ? -7.168 -6.593 -16.016 1.00 93.06 239 ARG A N 1
ATOM 1873 C CA . ARG A 1 239 ? -7.789 -5.306 -15.696 1.00 93.06 239 ARG A CA 1
ATOM 1874 C C . ARG A 1 239 ? -7.553 -4.268 -16.795 1.00 93.06 239 ARG A C 1
ATOM 1876 O O . ARG A 1 239 ? -8.501 -3.589 -17.186 1.00 93.06 239 ARG A O 1
ATOM 1883 N N . VAL A 1 240 ? -6.328 -4.156 -17.312 1.00 96.38 240 VAL A N 1
ATOM 1884 C CA . VAL A 1 240 ? -6.002 -3.234 -18.416 1.00 96.38 240 VAL A CA 1
ATOM 1885 C C . VAL A 1 240 ? -6.715 -3.650 -19.696 1.00 96.38 240 VAL A C 1
ATOM 1887 O O . VAL A 1 240 ? -7.296 -2.810 -20.375 1.00 96.38 240 VAL A O 1
ATOM 1890 N N . GLU A 1 241 ? -6.720 -4.944 -20.015 1.00 97.25 241 GLU A N 1
ATOM 1891 C CA . GLU A 1 241 ? -7.397 -5.473 -21.203 1.00 97.25 241 GLU A CA 1
ATOM 1892 C C . GLU A 1 241 ? -8.916 -5.238 -21.162 1.00 97.25 241 GLU A C 1
ATOM 1894 O O . GLU A 1 241 ? -9.531 -4.966 -22.196 1.00 97.25 241 GLU A O 1
ATOM 1899 N N . ALA A 1 242 ? -9.527 -5.314 -19.977 1.00 96.56 242 ALA A N 1
ATOM 1900 C CA . ALA A 1 242 ? -10.934 -4.993 -19.771 1.00 96.56 242 ALA A CA 1
ATOM 1901 C C . ALA A 1 242 ? -11.202 -3.493 -19.956 1.00 96.56 242 ALA A C 1
ATOM 1903 O O . ALA A 1 242 ? -12.097 -3.132 -20.721 1.00 96.56 242 ALA A O 1
ATOM 1904 N N . LEU A 1 243 ? -10.393 -2.631 -19.326 1.00 96.06 243 LEU A N 1
ATOM 1905 C CA . LEU A 1 243 ? -10.493 -1.173 -19.459 1.00 96.06 243 LEU A CA 1
ATOM 1906 C C . LEU A 1 243 ? -10.280 -0.704 -20.900 1.00 96.06 243 LEU A C 1
ATOM 1908 O O . LEU A 1 243 ? -10.982 0.180 -21.377 1.00 96.06 243 LEU A O 1
ATOM 1912 N N . ALA A 1 244 ? -9.365 -1.342 -21.630 1.00 97.12 244 ALA A N 1
ATOM 1913 C CA . ALA A 1 244 ? -9.089 -1.041 -23.029 1.00 97.12 244 ALA A CA 1
ATOM 1914 C C . ALA A 1 244 ? -10.306 -1.292 -23.938 1.00 97.12 244 ALA A C 1
ATOM 1916 O O . ALA A 1 244 ? -10.436 -0.627 -24.968 1.00 97.12 244 ALA A O 1
ATOM 1917 N N . LYS A 1 245 ? -11.190 -2.228 -23.562 1.00 97.31 245 LYS A N 1
ATOM 1918 C CA . LYS A 1 245 ? -12.435 -2.559 -24.279 1.00 97.31 245 LYS A CA 1
ATOM 1919 C C . LYS A 1 245 ? -13.634 -1.752 -23.783 1.00 97.31 245 LYS A C 1
ATOM 1921 O O . LYS A 1 245 ? -14.483 -1.384 -24.588 1.00 97.31 245 LYS A O 1
ATOM 1926 N N . ASN A 1 246 ? -13.722 -1.516 -22.475 1.00 97.00 246 ASN A N 1
ATOM 1927 C CA . ASN A 1 246 ? -14.803 -0.779 -21.831 1.00 97.00 246 ASN A CA 1
ATOM 1928 C C . ASN A 1 246 ? -14.233 0.082 -20.685 1.00 97.00 246 ASN A C 1
ATOM 1930 O O . ASN A 1 246 ? -13.812 -0.495 -19.678 1.00 97.00 246 ASN A O 1
ATOM 1934 N N . PRO A 1 247 ? -14.259 1.425 -20.784 1.00 94.88 247 PRO A N 1
ATOM 1935 C CA . PRO A 1 247 ? -13.724 2.315 -19.746 1.00 94.88 247 PRO A CA 1
ATOM 1936 C C . PRO A 1 247 ? -14.406 2.131 -18.378 1.00 94.88 247 PRO A C 1
ATOM 1938 O O . PRO A 1 247 ? -13.773 2.319 -17.344 1.00 94.88 247 PRO A O 1
ATOM 1941 N N . GLU A 1 248 ? -15.663 1.675 -18.369 1.00 94.19 248 GLU A N 1
ATOM 1942 C CA . GLU A 1 248 ? -16.482 1.441 -17.173 1.00 94.19 248 GLU A CA 1
ATOM 1943 C C . GLU A 1 248 ? -16.495 -0.040 -16.754 1.00 94.19 248 GLU A C 1
ATOM 1945 O O . GLU A 1 248 ? -17.421 -0.512 -16.088 1.00 94.19 248 GLU A O 1
ATOM 1950 N N . ALA A 1 249 ? -15.505 -0.833 -17.187 1.00 92.19 249 ALA A N 1
ATOM 1951 C CA . ALA A 1 249 ? -15.440 -2.246 -16.831 1.00 92.19 249 ALA A CA 1
ATOM 1952 C C . ALA A 1 249 ? -15.444 -2.416 -15.295 1.00 92.19 249 ALA A C 1
ATOM 1954 O O . ALA A 1 249 ? -14.615 -1.801 -14.610 1.00 92.19 249 ALA A O 1
ATOM 1955 N N . PRO A 1 250 ? -16.313 -3.274 -14.725 1.00 86.94 250 PRO A N 1
ATOM 1956 C CA . PRO A 1 250 ? -16.327 -3.518 -13.288 1.00 86.94 250 PRO A CA 1
ATOM 1957 C C . PRO A 1 250 ? -15.026 -4.195 -12.841 1.00 86.94 250 PRO A C 1
ATOM 1959 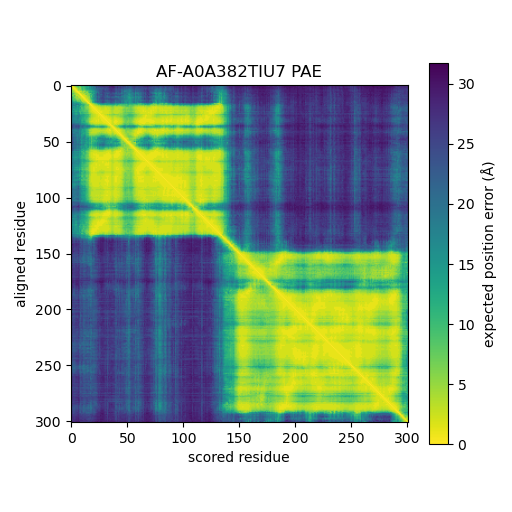O O . PRO A 1 250 ? -14.425 -4.970 -13.587 1.00 86.94 250 PRO A O 1
ATOM 1962 N N . ASN A 1 251 ? -14.583 -3.908 -11.616 1.00 80.44 251 ASN A N 1
ATOM 1963 C CA . ASN A 1 251 ? -13.428 -4.569 -11.010 1.00 80.44 251 ASN A CA 1
ATOM 1964 C C . ASN A 1 251 ? -13.890 -5.576 -9.949 1.00 80.44 251 ASN A C 1
ATOM 1966 O O . ASN A 1 251 ? -14.096 -5.210 -8.797 1.00 80.44 251 ASN A O 1
ATOM 1970 N N . SER A 1 252 ? -14.071 -6.839 -10.333 1.00 74.31 252 SER A N 1
ATOM 1971 C CA . SER A 1 252 ? -14.480 -7.909 -9.410 1.00 74.31 252 SER A CA 1
ATOM 1972 C C . SER A 1 252 ? -13.312 -8.577 -8.680 1.00 74.31 252 SER A C 1
ATOM 1974 O O . SER A 1 252 ? -13.544 -9.410 -7.809 1.00 74.31 252 SER A O 1
ATOM 1976 N N . THR A 1 253 ? -12.070 -8.263 -9.055 1.00 69.50 253 THR A N 1
ATOM 1977 C CA . THR A 1 253 ? -10.863 -8.941 -8.559 1.00 69.50 253 THR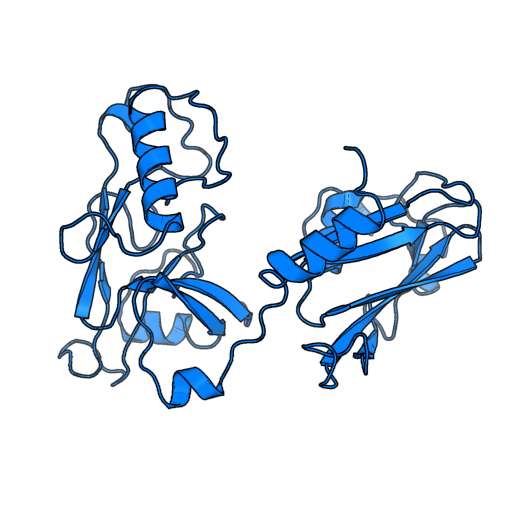 A CA 1
ATOM 1978 C C . THR A 1 253 ? -10.080 -8.088 -7.563 1.00 69.50 253 THR A C 1
ATOM 1980 O O . THR A 1 253 ? -9.185 -8.604 -6.908 1.00 69.50 253 THR A O 1
ATOM 1983 N N . ASN A 1 254 ? -10.434 -6.805 -7.414 1.00 72.75 254 ASN A N 1
ATOM 1984 C CA . ASN A 1 254 ? -9.748 -5.793 -6.600 1.00 72.75 254 ASN A CA 1
ATOM 1985 C C . ASN A 1 254 ? -8.324 -5.431 -7.060 1.00 72.75 254 ASN A C 1
ATOM 1987 O O . ASN A 1 254 ? -7.675 -4.615 -6.411 1.00 72.75 254 ASN A O 1
ATOM 1991 N N . TYR A 1 255 ? -7.865 -5.941 -8.207 1.00 76.00 255 TYR A N 1
ATOM 1992 C CA . TYR A 1 255 ? -6.581 -5.559 -8.799 1.00 76.00 255 TYR A CA 1
ATOM 1993 C C . TYR A 1 255 ? -6.776 -4.317 -9.677 1.00 76.00 255 TYR A C 1
ATOM 1995 O O . TYR A 1 255 ? -7.550 -4.365 -10.640 1.00 76.00 255 TYR A O 1
ATOM 2003 N N . PRO A 1 256 ? -6.155 -3.169 -9.354 1.00 77.12 256 PRO A N 1
ATOM 2004 C CA . PRO A 1 256 ? -6.456 -1.900 -10.008 1.00 77.12 256 PRO A CA 1
ATOM 2005 C C . PRO A 1 256 ? -5.746 -1.703 -11.352 1.00 77.12 256 PRO A C 1
ATOM 2007 O O . PRO A 1 256 ? -6.034 -0.702 -12.005 1.00 77.12 256 PRO A O 1
ATOM 2010 N N . SER A 1 257 ? -4.898 -2.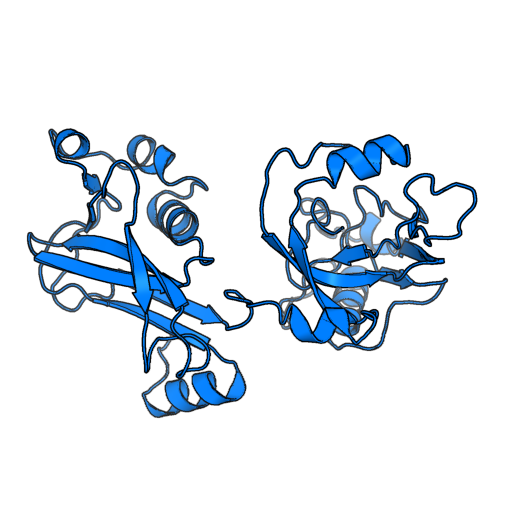647 -11.787 1.00 86.75 257 SER A N 1
ATOM 2011 C CA . SER A 1 257 ? -3.831 -2.518 -12.797 1.00 86.75 257 SER A CA 1
ATOM 2012 C C . SER A 1 257 ? -2.623 -1.702 -12.332 1.00 86.75 257 SER A C 1
ATOM 2014 O O . SER A 1 257 ? -2.740 -0.805 -11.494 1.00 86.75 257 SER A O 1
ATOM 2016 N N . TYR A 1 258 ? -1.459 -1.994 -12.918 1.00 87.50 258 TYR A N 1
ATOM 2017 C CA . TYR A 1 258 ? -0.277 -1.148 -12.785 1.00 87.50 258 TYR A CA 1
ATOM 2018 C C . TYR A 1 258 ? -0.468 0.165 -13.546 1.00 87.50 258 TYR A C 1
ATOM 2020 O O . TYR A 1 258 ? -1.170 0.221 -14.560 1.00 87.50 258 TYR A O 1
ATOM 2028 N N . ARG A 1 259 ? 0.165 1.233 -13.056 1.00 86.25 259 ARG A N 1
ATOM 2029 C CA . ARG A 1 259 ? 0.049 2.571 -13.637 1.00 86.25 259 ARG A CA 1
ATOM 2030 C C . ARG A 1 259 ? 1.354 2.998 -14.286 1.00 86.25 259 ARG A C 1
ATOM 2032 O O . ARG A 1 259 ? 2.411 2.917 -13.665 1.00 86.25 259 ARG A O 1
ATOM 2039 N N . ALA A 1 260 ? 1.257 3.491 -15.515 1.00 88.06 260 ALA A N 1
ATOM 2040 C CA . ALA A 1 260 ? 2.352 4.167 -16.184 1.00 88.06 260 ALA A CA 1
ATOM 2041 C C . ALA A 1 260 ? 2.609 5.513 -15.492 1.00 88.06 260 ALA A C 1
ATOM 2043 O O . ALA A 1 260 ? 1.728 6.376 -15.451 1.00 88.06 260 ALA A O 1
ATOM 2044 N N . GLY A 1 261 ? 3.809 5.682 -14.944 1.00 78.62 261 GLY A N 1
ATOM 2045 C CA . GLY A 1 261 ? 4.198 6.862 -14.179 1.00 78.62 261 GLY A CA 1
ATOM 2046 C C . GLY A 1 261 ? 5.535 6.676 -13.461 1.00 78.62 261 GLY A C 1
ATOM 2047 O O . GLY A 1 261 ? 6.010 5.553 -13.281 1.00 78.62 261 GLY A O 1
ATOM 2048 N N . GLY A 1 262 ? 6.156 7.785 -13.054 1.00 76.94 262 GLY A N 1
ATOM 2049 C CA . GLY A 1 262 ? 7.471 7.761 -12.409 1.00 76.94 262 GLY A CA 1
ATOM 2050 C C . GLY A 1 262 ? 8.524 7.092 -13.298 1.00 76.94 262 GLY A C 1
ATOM 2051 O O . GLY A 1 262 ? 8.665 7.464 -14.461 1.00 76.94 262 GLY A O 1
ATOM 2052 N N . LEU A 1 263 ? 9.232 6.092 -12.760 1.00 75.00 263 LEU A N 1
ATOM 2053 C CA . LEU A 1 263 ? 10.263 5.362 -13.512 1.00 75.00 263 LEU A CA 1
ATOM 2054 C C . LEU A 1 263 ? 9.729 4.511 -14.662 1.00 75.00 263 LEU A C 1
ATOM 2056 O O . LEU A 1 263 ? 10.460 4.250 -15.607 1.00 75.00 263 LEU A O 1
ATOM 2060 N N . LEU A 1 264 ? 8.478 4.063 -14.577 1.00 84.88 264 LEU A N 1
ATOM 2061 C CA . LEU A 1 264 ? 7.849 3.234 -15.600 1.00 84.88 264 LEU A CA 1
ATOM 2062 C C . LEU A 1 264 ? 6.784 4.049 -16.325 1.00 84.88 264 LEU A C 1
ATOM 2064 O O . LEU A 1 264 ? 5.602 3.704 -16.347 1.00 84.88 264 LEU A O 1
ATOM 2068 N N . SER A 1 265 ? 7.197 5.188 -16.878 1.00 86.94 265 SER A N 1
ATOM 2069 C CA . SER A 1 265 ? 6.347 5.943 -17.796 1.00 86.94 265 SER A CA 1
ATOM 2070 C C . SER A 1 265 ? 6.069 5.129 -19.071 1.00 86.94 265 SER A C 1
ATOM 2072 O O . SER A 1 265 ? 6.769 4.166 -19.386 1.00 86.94 265 SER A O 1
ATOM 2074 N N . ASN A 1 266 ? 4.986 5.464 -19.777 1.00 93.25 266 ASN A N 1
ATOM 2075 C CA . ASN A 1 266 ? 4.510 4.662 -20.903 1.00 93.25 266 ASN A CA 1
ATOM 2076 C C . ASN A 1 266 ? 5.592 4.517 -21.982 1.00 93.25 266 ASN A C 1
ATOM 2078 O O . ASN A 1 266 ? 6.040 5.519 -22.536 1.00 93.25 266 ASN A O 1
ATOM 2082 N N . LYS A 1 267 ? 5.941 3.271 -22.311 1.00 91.69 267 LYS A N 1
ATOM 2083 C CA . LYS A 1 267 ? 6.976 2.913 -23.290 1.00 91.69 267 LYS A CA 1
ATOM 2084 C C . LYS A 1 267 ? 8.374 3.455 -22.960 1.00 91.69 267 LYS A C 1
ATOM 2086 O O . LYS A 1 267 ? 9.151 3.760 -23.861 1.00 91.69 267 LYS A O 1
ATOM 2091 N N . SER A 1 268 ? 8.679 3.593 -21.670 1.00 89.38 268 SER A N 1
ATOM 2092 C CA . SER A 1 268 ? 10.008 3.946 -21.173 1.00 89.38 268 SER A CA 1
ATOM 2093 C C . SER A 1 268 ? 10.608 2.745 -20.443 1.00 89.38 268 SER A C 1
ATOM 2095 O O . SER A 1 268 ? 10.195 2.469 -19.314 1.00 89.38 268 SER A O 1
ATOM 2097 N N . PRO A 1 269 ? 11.549 2.019 -21.068 1.00 90.56 269 PRO A N 1
ATOM 2098 C CA . PRO A 1 269 ? 12.255 0.928 -20.414 1.00 90.56 269 PRO A CA 1
ATOM 2099 C C . PRO A 1 269 ? 13.105 1.412 -19.234 1.00 90.56 269 PRO A C 1
ATOM 2101 O O . PRO A 1 269 ? 13.698 2.491 -19.276 1.00 90.56 269 PRO A O 1
ATOM 2104 N N . LEU A 1 270 ? 13.177 0.584 -18.198 1.00 86.44 270 LEU A N 1
ATOM 2105 C CA . LEU A 1 270 ? 13.999 0.743 -17.007 1.00 86.44 270 LEU A CA 1
ATOM 2106 C C . LEU A 1 270 ? 14.884 -0.498 -16.859 1.00 86.44 270 LEU A C 1
ATOM 2108 O O . LEU A 1 270 ? 14.370 -1.599 -16.670 1.00 86.44 270 LEU A O 1
ATOM 2112 N N . HIS A 1 271 ? 16.200 -0.308 -16.901 1.00 89.38 271 HIS A N 1
ATOM 2113 C CA . HIS A 1 271 ? 17.168 -1.357 -16.577 1.00 89.38 271 HIS A CA 1
ATOM 2114 C C . HIS A 1 271 ? 17.292 -1.517 -15.060 1.00 89.38 271 HIS A C 1
ATOM 2116 O O . HIS A 1 271 ? 17.416 -0.518 -14.349 1.00 89.38 271 HIS A O 1
ATOM 2122 N N . ILE A 1 272 ? 17.260 -2.752 -14.558 1.00 86.31 272 ILE A N 1
ATOM 2123 C CA . ILE A 1 272 ? 17.451 -3.062 -13.137 1.00 86.31 272 ILE A CA 1
ATOM 2124 C C . ILE A 1 272 ? 18.927 -3.402 -12.897 1.00 86.31 272 ILE A C 1
ATOM 2126 O O . ILE A 1 272 ? 19.371 -4.466 -13.331 1.00 86.31 272 ILE A O 1
ATOM 2130 N N . PRO A 1 273 ? 19.705 -2.560 -12.187 1.00 82.69 273 PRO A N 1
ATOM 2131 C CA . PRO A 1 273 ? 21.151 -2.747 -12.129 1.00 82.69 273 PRO A CA 1
ATOM 2132 C C . PRO A 1 273 ? 21.592 -4.050 -11.445 1.00 82.69 273 PRO A C 1
ATOM 2134 O O . PRO A 1 273 ? 21.224 -4.369 -10.309 1.00 82.69 273 PRO A O 1
ATOM 2137 N N . GLY A 1 274 ? 22.456 -4.790 -12.129 1.00 82.00 274 GLY A N 1
ATOM 2138 C CA . GLY A 1 274 ? 23.240 -5.895 -11.600 1.00 82.00 274 GLY A CA 1
ATOM 2139 C C . GLY A 1 274 ? 24.509 -5.423 -10.901 1.00 82.00 274 GLY A C 1
ATOM 2140 O O . GLY A 1 274 ? 25.102 -4.406 -11.251 1.00 82.00 274 GLY A O 1
ATOM 2141 N N . LYS A 1 275 ? 24.983 -6.192 -9.915 1.00 82.69 275 LYS A N 1
ATOM 2142 C CA . LYS A 1 275 ? 26.221 -5.907 -9.165 1.00 82.69 275 LYS A CA 1
ATOM 2143 C C . LYS A 1 275 ? 27.454 -5.706 -10.057 1.00 82.69 275 LYS A C 1
ATOM 2145 O O . LYS A 1 275 ? 28.402 -5.042 -9.646 1.00 82.69 275 LYS A O 1
ATOM 2150 N N . THR A 1 276 ? 27.479 -6.358 -11.214 1.00 87.94 276 THR A N 1
ATOM 2151 C CA . THR A 1 276 ? 28.610 -6.357 -12.150 1.00 87.94 276 THR A CA 1
ATOM 2152 C C . THR A 1 276 ? 28.426 -5.396 -13.317 1.00 87.94 276 THR A C 1
ATOM 2154 O O . THR A 1 276 ? 29.272 -5.381 -14.210 1.00 87.94 276 THR A O 1
ATOM 2157 N N . ASP A 1 277 ? 27.335 -4.637 -13.340 1.00 84.25 277 ASP A N 1
ATOM 2158 C CA . ASP A 1 277 ? 27.042 -3.728 -14.439 1.00 84.25 277 ASP A CA 1
ATOM 2159 C C . ASP A 1 277 ? 28.021 -2.551 -14.407 1.00 84.25 277 ASP A C 1
ATOM 2161 O O . ASP A 1 277 ? 28.363 -2.027 -13.344 1.00 84.25 277 ASP A O 1
ATOM 2165 N N . ALA A 1 278 ? 28.524 -2.164 -15.580 1.00 88.25 278 ALA A N 1
ATOM 2166 C CA . ALA A 1 278 ? 29.590 -1.169 -15.696 1.00 88.25 278 ALA A CA 1
ATOM 2167 C C . ALA A 1 278 ? 29.159 0.231 -15.219 1.00 88.25 278 ALA A C 1
ATOM 2169 O O . ALA A 1 278 ? 29.996 1.028 -14.801 1.00 88.25 278 ALA A O 1
ATOM 2170 N N . ASP A 1 279 ? 27.861 0.509 -15.274 1.00 79.81 279 ASP A N 1
ATOM 2171 C CA . ASP A 1 279 ? 27.180 1.735 -14.864 1.00 79.81 279 ASP A CA 1
ATOM 2172 C C . ASP A 1 279 ? 26.616 1.666 -13.432 1.00 79.81 279 ASP A C 1
ATOM 2174 O O . ASP A 1 279 ? 25.978 2.614 -12.978 1.00 79.81 279 ASP A O 1
ATOM 2178 N N . ASN A 1 280 ? 26.887 0.590 -12.681 1.00 79.94 280 ASN A N 1
ATOM 2179 C CA . ASN A 1 280 ? 26.469 0.441 -11.288 1.00 79.94 280 ASN A CA 1
ATOM 2180 C C . ASN A 1 280 ? 27.649 0.614 -10.305 1.00 79.94 280 ASN A C 1
ATOM 2182 O O . ASN A 1 280 ? 28.259 -0.371 -9.870 1.00 79.94 280 ASN A O 1
ATOM 2186 N N . PRO A 1 281 ? 27.953 1.848 -9.857 1.00 76.75 281 PRO A N 1
ATOM 2187 C CA . PRO A 1 281 ? 29.074 2.118 -8.955 1.00 76.75 281 PRO A CA 1
ATOM 2188 C C . PRO A 1 281 ? 28.855 1.592 -7.528 1.00 76.75 281 PRO A C 1
ATOM 2190 O O . PRO A 1 281 ? 29.768 1.642 -6.705 1.00 76.75 281 PRO A O 1
ATOM 2193 N N . THR A 1 282 ? 27.655 1.105 -7.196 1.00 72.25 282 THR A N 1
ATOM 2194 C CA . THR A 1 282 ? 27.333 0.658 -5.833 1.00 72.25 282 THR A CA 1
ATOM 2195 C C . THR A 1 282 ? 27.857 -0.746 -5.525 1.00 72.25 282 THR A C 1
ATOM 2197 O O . THR A 1 282 ? 28.003 -1.101 -4.354 1.00 72.25 282 THR A O 1
ATOM 2200 N N . GLY A 1 283 ? 28.127 -1.560 -6.556 1.00 75.50 283 GLY A N 1
ATOM 2201 C CA . GLY A 1 283 ? 28.534 -2.958 -6.399 1.00 75.50 283 GLY A CA 1
ATOM 2202 C C . GLY A 1 283 ? 27.467 -3.850 -5.749 1.00 75.50 283 GLY A C 1
ATOM 2203 O O . GLY A 1 283 ? 27.805 -4.883 -5.157 1.00 75.50 283 GLY A O 1
ATOM 2204 N N . GLN A 1 284 ? 26.191 -3.455 -5.826 1.00 76.31 284 GLN A N 1
ATOM 2205 C CA . GLN A 1 284 ? 25.044 -4.177 -5.267 1.00 76.31 284 GLN A CA 1
ATOM 2206 C C . GLN A 1 284 ? 24.073 -4.623 -6.362 1.00 76.31 284 GLN A C 1
ATOM 2208 O O . GLN A 1 284 ? 23.996 -4.021 -7.426 1.00 76.31 284 GLN A O 1
ATOM 2213 N N . ASN A 1 285 ? 23.333 -5.696 -6.091 1.00 80.38 285 ASN A N 1
ATOM 2214 C CA . ASN A 1 285 ? 22.224 -6.137 -6.931 1.00 80.38 285 ASN A CA 1
ATOM 2215 C C . ASN A 1 285 ? 20.968 -5.344 -6.570 1.00 80.38 285 ASN A C 1
ATOM 2217 O O . ASN A 1 285 ? 20.622 -5.283 -5.390 1.00 80.38 285 ASN A O 1
ATOM 2221 N N . PHE A 1 286 ? 20.275 -4.817 -7.573 1.00 80.00 286 PHE A N 1
ATOM 2222 C CA . PHE A 1 286 ? 19.005 -4.125 -7.395 1.00 80.00 286 PHE A CA 1
ATOM 2223 C C . PHE A 1 286 ? 17.842 -5.020 -7.792 1.00 80.00 286 PHE A C 1
ATOM 2225 O O . PHE A 1 286 ? 17.961 -5.886 -8.654 1.00 80.00 286 PHE A O 1
ATOM 2232 N N . TYR A 1 287 ? 16.708 -4.791 -7.150 1.00 83.75 287 TYR A N 1
ATOM 2233 C CA . TYR A 1 287 ? 15.441 -5.415 -7.487 1.00 83.75 287 TYR A CA 1
ATOM 2234 C C . TYR A 1 287 ? 14.413 -4.301 -7.674 1.00 83.75 287 TYR A C 1
ATOM 2236 O O . TYR A 1 287 ? 14.616 -3.177 -7.219 1.00 83.75 287 TYR A O 1
ATOM 2244 N N . PHE A 1 288 ? 13.324 -4.600 -8.371 1.00 82.75 288 PHE A N 1
ATOM 2245 C CA . PHE A 1 288 ? 12.223 -3.660 -8.547 1.00 82.75 288 PHE A CA 1
ATOM 2246 C C . PHE A 1 288 ? 10.946 -4.278 -8.014 1.00 82.75 288 PHE A C 1
ATOM 2248 O O . PHE A 1 288 ? 10.658 -5.440 -8.314 1.00 82.75 288 PHE A O 1
ATOM 2255 N N . ALA A 1 289 ? 10.177 -3.523 -7.232 1.00 81.19 289 ALA A N 1
ATOM 2256 C CA . ALA A 1 289 ? 9.012 -4.040 -6.536 1.00 81.19 289 ALA A CA 1
ATOM 2257 C C . ALA A 1 289 ? 7.761 -3.198 -6.821 1.00 81.19 289 ALA A C 1
ATOM 2259 O O . ALA A 1 289 ? 7.800 -1.982 -6.886 1.00 81.19 289 ALA A O 1
ATOM 2260 N N . MET A 1 290 ? 6.593 -3.807 -6.979 1.00 75.44 290 MET A N 1
ATOM 2261 C CA . MET A 1 290 ? 5.349 -3.064 -7.197 1.00 75.44 290 MET A CA 1
ATOM 2262 C C . MET A 1 290 ? 4.242 -3.560 -6.278 1.00 75.44 290 MET A C 1
ATOM 2264 O O . MET A 1 290 ? 4.240 -4.701 -5.819 1.00 75.44 290 MET A O 1
ATOM 2268 N N . GLY A 1 291 ? 3.310 -2.666 -5.952 1.00 68.75 291 GLY A N 1
ATOM 2269 C CA . GLY A 1 291 ? 2.145 -3.020 -5.152 1.00 68.75 291 GLY A CA 1
ATOM 2270 C C . GLY A 1 291 ? 1.127 -3.757 -6.010 1.00 68.75 291 GLY A C 1
ATOM 2271 O O . GLY A 1 291 ? 0.815 -3.308 -7.107 1.00 68.75 291 GLY A O 1
ATOM 2272 N N . ASP A 1 292 ? 0.580 -4.853 -5.493 1.00 61.09 292 ASP A N 1
ATOM 2273 C CA . ASP A 1 292 ? -0.432 -5.634 -6.210 1.00 61.09 292 ASP A CA 1
ATOM 2274 C C . ASP A 1 292 ? -1.794 -4.920 -6.265 1.00 61.09 292 ASP A C 1
ATOM 2276 O O . ASP A 1 292 ? -2.474 -4.980 -7.288 1.00 61.09 292 ASP A O 1
ATOM 2280 N N . ASN A 1 293 ? -2.154 -4.215 -5.180 1.00 54.81 293 ASN A N 1
ATOM 2281 C CA . ASN A 1 293 ? -3.476 -3.606 -4.957 1.00 54.81 293 ASN A CA 1
ATOM 2282 C C . ASN A 1 293 ? -3.432 -2.082 -4.724 1.00 54.81 293 ASN A C 1
ATOM 2284 O O . ASN A 1 293 ? -4.439 -1.480 -4.357 1.00 54.81 293 ASN A O 1
ATOM 2288 N N . SER A 1 294 ? -2.277 -1.440 -4.919 1.00 52.50 294 SER A N 1
ATOM 2289 C CA . SER A 1 294 ? -2.115 0.014 -4.780 1.00 52.50 294 SER A CA 1
ATOM 2290 C C . SER A 1 294 ? -1.593 0.601 -6.097 1.00 52.50 294 SER A C 1
ATOM 2292 O O . SER A 1 294 ? -0.526 0.169 -6.534 1.00 52.50 294 SER A O 1
ATOM 2294 N N . PRO A 1 295 ? -2.271 1.584 -6.718 1.00 46.91 295 PRO A N 1
ATOM 2295 C CA . PRO A 1 295 ? -1.915 2.078 -8.052 1.00 46.91 295 PRO A CA 1
ATOM 2296 C C . PRO A 1 295 ? -0.583 2.852 -8.123 1.00 46.91 295 PRO A C 1
ATOM 2298 O O . PRO A 1 295 ? -0.066 3.050 -9.218 1.00 46.91 295 PRO A O 1
ATOM 2301 N N . ASN A 1 296 ? 0.004 3.261 -6.992 1.00 45.41 296 ASN A N 1
ATOM 2302 C CA . ASN A 1 296 ? 1.212 4.090 -6.983 1.00 45.41 296 ASN A CA 1
ATOM 2303 C C . ASN A 1 296 ? 2.500 3.269 -6.796 1.00 45.41 296 ASN A C 1
ATOM 2305 O O . ASN A 1 296 ? 2.632 2.487 -5.853 1.00 45.41 296 ASN A O 1
ATOM 2309 N N . SER A 1 297 ? 3.457 3.489 -7.706 1.00 45.66 297 SER A N 1
ATOM 2310 C CA . SER A 1 297 ? 4.777 2.841 -7.788 1.00 45.66 297 SER A CA 1
ATOM 2311 C C . SER A 1 297 ? 5.924 3.656 -7.172 1.00 45.66 297 SER A C 1
ATOM 2313 O O . SER A 1 297 ? 7.074 3.226 -7.251 1.00 45.66 297 SER A O 1
ATOM 2315 N N . LEU A 1 298 ? 5.638 4.824 -6.578 1.00 39.41 298 LEU A N 1
ATOM 2316 C CA . LEU A 1 298 ? 6.658 5.757 -6.070 1.00 39.41 298 LEU A CA 1
ATOM 2317 C C . LEU A 1 298 ? 7.649 5.087 -5.103 1.00 39.41 298 LEU A C 1
ATOM 2319 O O . LEU A 1 298 ? 8.851 5.304 -5.237 1.00 39.41 298 LEU A O 1
ATOM 2323 N N . ASP A 1 299 ? 7.158 4.195 -4.242 1.00 40.41 299 ASP A N 1
ATOM 2324 C CA . ASP A 1 299 ? 7.944 3.561 -3.175 1.00 40.41 299 ASP A CA 1
ATOM 2325 C C . ASP A 1 299 ? 8.421 2.137 -3.514 1.00 40.41 299 ASP A C 1
ATOM 2327 O O . ASP A 1 299 ? 8.801 1.393 -2.623 1.00 40.41 299 ASP A O 1
ATOM 2331 N N . GLY A 1 300 ? 8.322 1.699 -4.772 1.00 38.84 300 GLY A N 1
ATOM 2332 C CA . GLY A 1 300 ? 8.472 0.299 -5.186 1.00 38.84 300 GLY A CA 1
ATOM 2333 C C . GLY A 1 300 ? 9.892 -0.177 -5.539 1.00 38.84 300 GLY A C 1
ATOM 2334 O O . GLY A 1 300 ? 10.104 -0.675 -6.644 1.00 38.84 300 GLY A O 1
ATOM 2335 N N . ARG A 1 301 ? 10.902 0.022 -4.687 1.00 48.19 301 ARG A N 1
ATOM 2336 C CA . ARG A 1 301 ? 12.301 -0.289 -5.056 1.00 48.19 301 ARG A CA 1
ATOM 2337 C C . ARG A 1 301 ? 13.083 -0.920 -3.923 1.00 48.19 301 ARG A C 1
ATOM 2339 O O . ARG A 1 301 ? 13.044 -0.343 -2.820 1.00 48.19 301 ARG A O 1
#

Solvent-accessible surface area (backbone atoms only — not comparable to full-atom values): 17019 Å² total; per-residue (Å²): 130,90,78,73,53,79,70,49,54,53,49,42,41,74,77,57,45,41,45,80,46,75,42,64,32,88,25,55,30,44,41,29,41,37,46,34,97,95,37,66,43,44,86,46,70,32,46,71,69,74,6,48,94,49,67,39,74,28,64,19,32,38,32,39,33,34,28,43,90,38,79,45,79,50,74,45,54,59,75,52,66,58,52,37,53,51,12,36,74,56,54,71,37,76,45,51,88,51,28,66,81,68,32,84,61,62,90,68,36,65,83,69,37,32,44,47,51,46,94,59,71,44,47,60,72,38,76,77,46,74,52,70,45,38,42,82,64,58,65,79,70,62,70,66,57,62,75,77,42,84,87,51,62,59,36,78,44,68,49,62,45,66,62,50,62,60,51,33,60,72,59,70,52,86,63,98,68,75,79,92,57,80,46,78,48,76,28,29,26,65,36,42,55,66,34,40,36,30,18,46,53,62,73,44,41,81,72,62,71,37,81,49,91,78,40,42,57,16,37,52,25,42,72,90,36,74,47,70,90,41,67,64,45,49,47,17,37,51,40,34,59,41,34,48,74,34,45,82,55,83,76,92,80,67,37,74,19,46,37,32,45,84,76,32,26,68,75,31,76,36,78,30,50,26,40,82,39,94,81,36,88,79,60,49,71,36,57,32,25,37,47,72,70,47,51,69,61,89,84,30,100

InterPro domains:
  IPR000223 Peptidase S26A, signal peptidase I [PR00727] (185-197)
  IPR000223 Peptidase S26A, signal peptidase I [PR00727] (282-301)
  IPR000223 Peptidase S26A, signal peptidase I [PTHR43390] (135-301)
  IPR019533 Peptidase S26 [PF10502] (134-301)
  IPR019757 Peptidase S26A, signal peptidase I, lysine active site [PS00760] (187-199)
  IPR036286 LexA/Signal peptidase-like superfamily [SSF51306] (135-301)

Radius of gyration: 22.53 Å; Cα contacts (8 Å, |Δi|>4): 589; chains: 1; bounding box: 54×43×59 Å